Protein AF-F4BQB2-F1 (afdb_monomer)

Sequence (292 aa):
MIQGFVAKGWIKANDANEEFYLSEQGKAEVEVYFSEHFYPTNLNQLLNGKATKEFWEKIVFLTQVLSELRYQNKRYLPVNKEWKNQLWVKNWLKNNPLDKQDLAQSFGKEWIHVLKNLDSFAAEIVVSQLTGYEKFGKTITQLASMHKIEALEMAFLLQNAIIQVMDQVVRKKENYPLFYLIYQECIRDPYSNLSQSTRLTANYLDKGLSIENIALKRKLKANTISEHIIELAIIFPDFDISSVIPDSDYQHLVTAFQSNEKISYEELEKDMPQVPFSWYRLIQVERSRTDE

Radius of gyration: 24.72 Å; Cα contacts (8 Å, |Δi|>4): 257; chains: 1; bounding box: 59×52×59 Å

pLDDT: mean 90.86, std 7.59, range [42.91, 98.38]

Secondary structure (DSSP, 8-state):
-HHHHHHTTSEEEETTTTEEEE-HHHHHHHHHHHHHS-------HHHHHHHHHHHHHHHHHHHHHHHHHHTT------S---HHHHHHHHHHHHH-SS-HHHHHHHHHHHHHHHHHTS-HHHHHHHHHH--BTTBPPPPHHHHHHHHTS-HHHHHHHHHHHHHHHHHHHHHTGGG-HHHHHHHHHHHSSTTTTS-HHHHHHHHHHTTT--HHHHHHHHT--HHHHHHHHHHHHHH-TT--SGGGS-HHHHHHHHHHHHH-TT--HHHHHHHSTT--HHHHHHHHHHHHHH--

Mean predicted aligned error: 7.7 Å

Foldseek 3Di:
DVVVCVVVVQWDADPVPRDIDGDPVVVVVVVVVCVPAPDLPPDPCLQCVQLLVQLLVQLLQLLAVLQCVLVPNPDDDGPDPDPVSVVVSVVLCVPDPDDSNVVSVLSVQLLVVLLVVDDVVLSVLSVLQHHYVVHHRDDLVRVCVVVVHDSVRSVSSNSVSSVSSVVCCVVCVVSVVPSVVSSCVSCVQSCPSPDPVLSQLVVVVVVVDALVRSCVVVVHDSVVSLVSVLSVLLNDVPDDLPSHDPVVVLVVLLVVCVVPVPQDPVNVCVVPPPDDPSNNSSVNSNVVSVVD

Solvent-accessible surface area (backbone atoms only — not comparable to full-atom values): 16674 Å² total; per-residue (Å²): 111,69,68,60,37,39,77,69,53,26,30,44,76,41,86,90,74,80,43,77,41,79,25,74,63,27,50,52,52,52,54,57,53,48,72,80,38,90,70,86,81,79,74,60,49,76,75,39,39,53,36,52,50,52,33,51,56,49,54,45,46,47,45,23,54,35,38,19,53,72,71,67,51,86,85,73,82,67,92,62,82,53,65,71,58,52,53,47,51,53,50,54,64,67,73,44,92,60,56,70,64,60,45,34,52,52,53,50,49,36,52,55,55,53,42,72,75,42,56,72,62,45,29,50,53,56,58,40,50,45,33,36,66,100,38,81,38,52,51,55,62,56,50,11,62,75,72,74,49,53,47,67,57,40,47,51,50,48,48,47,39,52,50,53,51,52,52,48,26,67,78,43,33,90,73,20,58,70,63,30,54,49,44,50,66,44,54,68,50,89,52,64,55,46,55,74,67,38,32,53,50,51,64,38,46,80,70,72,48,52,60,63,57,47,12,61,76,68,75,48,54,48,67,61,44,43,52,36,49,46,50,46,44,71,71,34,87,84,51,66,63,67,82,79,37,61,70,73,58,44,54,50,50,53,50,50,42,71,76,34,82,80,66,47,71,75,61,49,40,73,83,38,73,85,64,56,70,56,58,60,52,42,54,53,51,56,49,67,66,71,79,114

Structure (mmCIF, N/CA/C/O backbone):
data_AF-F4BQB2-F1
#
_entry.id   AF-F4BQB2-F1
#
loop_
_atom_site.group_PDB
_atom_site.id
_atom_site.type_symbol
_atom_site.label_atom_id
_atom_site.label_alt_id
_atom_site.label_comp_id
_atom_site.label_asym_id
_atom_site.label_entity_id
_atom_site.label_seq_id
_atom_site.pdbx_PDB_ins_code
_atom_site.Cartn_x
_atom_site.Cartn_y
_atom_site.Cartn_z
_atom_site.occupancy
_atom_site.B_iso_or_equiv
_atom_site.auth_seq_id
_atom_site.auth_comp_id
_atom_site.auth_asym_id
_atom_site.auth_atom_id
_atom_site.pdbx_PDB_model_num
ATOM 1 N N . MET A 1 1 ? 5.216 20.257 17.572 1.00 74.50 1 MET A N 1
ATOM 2 C CA . MET A 1 1 ? 4.536 20.467 16.273 1.00 74.50 1 MET A CA 1
ATOM 3 C C . MET A 1 1 ? 3.211 21.202 16.467 1.00 74.50 1 MET A C 1
ATOM 5 O O . MET A 1 1 ? 3.135 22.346 16.049 1.00 74.50 1 MET A O 1
ATOM 9 N N . ILE A 1 2 ? 2.235 20.631 17.190 1.00 83.50 2 ILE A N 1
ATOM 10 C CA . ILE A 1 2 ? 0.899 21.233 17.413 1.00 83.50 2 ILE A CA 1
ATOM 11 C C . ILE A 1 2 ? 0.962 22.645 18.022 1.00 83.50 2 ILE A C 1
ATOM 13 O O . ILE A 1 2 ? 0.357 23.564 17.483 1.00 83.50 2 ILE A O 1
ATOM 17 N N . GLN A 1 3 ? 1.773 22.864 19.065 1.00 84.69 3 GLN A N 1
ATOM 18 C CA . GLN A 1 3 ? 1.950 24.197 19.669 1.00 84.69 3 GLN A CA 1
ATOM 19 C C . GLN A 1 3 ? 2.421 25.269 18.668 1.00 84.69 3 GLN A C 1
ATOM 21 O O . GLN A 1 3 ? 2.057 26.433 18.794 1.00 84.69 3 GLN A O 1
ATOM 26 N N . GLY A 1 4 ? 3.188 24.881 17.643 1.00 89.94 4 GLY A N 1
ATOM 27 C CA . GLY A 1 4 ? 3.613 25.795 16.583 1.00 89.94 4 GLY A CA 1
ATOM 28 C C . GLY A 1 4 ? 2.462 26.220 15.669 1.00 89.94 4 GLY A C 1
ATOM 29 O O . GLY A 1 4 ? 2.431 27.360 15.220 1.00 89.94 4 GLY A O 1
ATOM 30 N N . PHE A 1 5 ? 1.491 25.338 15.427 1.00 91.88 5 PHE A N 1
ATOM 31 C CA . PHE A 1 5 ? 0.286 25.663 14.659 1.00 91.88 5 PHE A CA 1
ATOM 32 C C . PHE A 1 5 ? -0.716 26.486 15.472 1.00 91.88 5 PHE A C 1
ATOM 34 O O . PHE A 1 5 ? -1.359 27.374 14.916 1.00 91.88 5 PHE A O 1
ATOM 41 N N . VAL A 1 6 ? -0.787 26.257 16.788 1.00 90.69 6 VAL A N 1
ATOM 42 C CA . VAL A 1 6 ? -1.563 27.104 17.708 1.00 90.69 6 VAL A CA 1
ATOM 43 C C . VAL A 1 6 ? -0.992 28.522 17.747 1.00 90.69 6 VAL A C 1
ATOM 45 O O . VAL A 1 6 ? -1.730 29.484 17.564 1.00 90.69 6 VAL A O 1
ATOM 48 N N . ALA A 1 7 ? 0.332 28.669 17.877 1.00 91.75 7 ALA A N 1
ATOM 49 C CA . ALA A 1 7 ? 0.992 29.978 17.876 1.00 91.75 7 ALA A CA 1
ATOM 50 C C . ALA A 1 7 ? 0.780 30.769 16.570 1.00 91.75 7 ALA A C 1
ATOM 52 O O . ALA A 1 7 ? 0.757 31.997 16.589 1.00 91.75 7 ALA A O 1
ATOM 53 N N . LYS A 1 8 ? 0.602 30.075 15.439 1.00 92.56 8 LYS A N 1
ATOM 54 C CA . LYS A 1 8 ? 0.292 30.681 14.133 1.00 92.56 8 LYS A CA 1
ATOM 55 C C . LYS A 1 8 ? -1.195 30.995 13.926 1.00 92.56 8 LYS A C 1
ATOM 57 O O . LYS A 1 8 ? -1.551 31.545 12.890 1.00 92.56 8 LYS A O 1
ATOM 62 N N . GLY A 1 9 ? -2.064 30.622 14.867 1.00 92.62 9 GLY A N 1
ATOM 63 C CA . GLY A 1 9 ? -3.514 30.779 14.738 1.00 92.62 9 GLY A CA 1
ATOM 64 C C . GLY A 1 9 ? -4.173 29.788 13.775 1.00 92.62 9 GLY A C 1
ATOM 65 O O . GLY A 1 9 ? -5.369 29.901 13.517 1.00 92.62 9 GLY A O 1
ATOM 66 N N . TRP A 1 10 ? -3.435 28.803 13.253 1.00 94.00 10 TRP A N 1
ATOM 67 C CA . TRP A 1 10 ? -3.953 27.798 12.314 1.00 94.00 10 TRP A CA 1
ATOM 68 C C . TRP A 1 10 ? -4.829 26.755 13.011 1.00 94.00 10 TRP A C 1
ATOM 70 O O . TRP A 1 10 ? -5.794 26.258 12.437 1.00 94.00 10 TRP A O 1
ATOM 80 N N . ILE A 1 11 ? -4.515 26.451 14.270 1.00 94.12 11 ILE A N 1
ATOM 81 C CA . ILE A 1 11 ? -5.285 25.542 15.119 1.00 94.12 11 ILE A CA 1
ATOM 82 C C . ILE A 1 11 ? -5.743 26.305 16.362 1.00 94.12 11 ILE A C 1
ATOM 84 O O . ILE A 1 11 ? -4.949 26.999 16.996 1.00 94.12 11 ILE A O 1
ATOM 88 N N . LYS A 1 12 ? -7.017 26.160 16.724 1.00 91.06 12 LYS A N 1
ATOM 89 C CA . LYS A 1 12 ? -7.570 26.601 18.009 1.00 91.06 12 LYS A CA 1
ATOM 90 C C . LYS A 1 12 ? -7.531 25.430 18.985 1.00 91.06 12 LYS A C 1
ATOM 92 O O . LYS A 1 12 ? -7.981 24.343 18.635 1.00 91.06 12 LYS A O 1
ATOM 97 N N . ALA A 1 13 ? -7.008 25.656 20.183 1.00 86.06 13 ALA A N 1
ATOM 98 C CA . ALA A 1 13 ? -7.075 24.694 21.276 1.00 86.06 13 ALA A CA 1
ATOM 99 C C . ALA A 1 13 ? -8.266 25.033 22.180 1.00 86.06 13 ALA A C 1
ATOM 101 O O . ALA A 1 13 ? -8.505 26.205 22.479 1.00 86.06 13 ALA A O 1
ATOM 102 N N . ASN A 1 14 ? -9.013 24.015 22.592 1.00 81.31 14 ASN A N 1
ATOM 103 C CA . ASN A 1 14 ? -9.964 24.104 23.688 1.00 81.31 14 ASN A CA 1
ATOM 104 C C . ASN A 1 14 ? -9.317 23.468 24.923 1.00 81.31 14 ASN A C 1
ATOM 106 O O . ASN A 1 14 ? -9.374 22.251 25.106 1.00 81.31 14 ASN A O 1
ATOM 110 N N . ASP A 1 15 ? -8.696 24.301 25.760 1.00 70.25 15 ASP A N 1
ATOM 111 C CA . ASP A 1 15 ? -7.930 23.856 26.933 1.00 70.25 15 ASP A CA 1
ATOM 112 C C . ASP A 1 15 ? -8.784 23.099 27.967 1.00 70.25 15 ASP A C 1
ATOM 114 O O . ASP A 1 15 ? -8.239 22.398 28.814 1.00 70.25 15 ASP A O 1
ATOM 118 N N . ALA A 1 16 ? -10.118 23.204 27.898 1.00 71.19 16 ALA A N 1
ATOM 119 C CA . ALA A 1 16 ? -11.021 22.481 28.789 1.00 71.19 16 ALA A CA 1
ATOM 120 C C . ALA A 1 16 ? -11.125 20.977 28.466 1.00 71.19 16 ALA A C 1
ATOM 122 O O . ALA A 1 16 ? -11.339 20.189 29.384 1.00 71.19 16 ALA A O 1
ATOM 123 N N . ASN A 1 17 ? -10.956 20.584 27.195 1.00 66.56 17 ASN A N 1
ATOM 124 C CA . ASN A 1 17 ? -11.230 19.221 26.712 1.00 66.56 17 ASN A CA 1
ATOM 125 C C . ASN A 1 17 ? -10.074 18.595 25.902 1.00 66.56 17 ASN A C 1
ATOM 127 O O . ASN A 1 17 ? -10.265 17.549 25.292 1.00 66.56 17 ASN A O 1
ATOM 131 N N . GLU A 1 18 ? -8.898 19.233 25.840 1.00 76.56 18 GLU A N 1
ATOM 132 C CA . GLU A 1 18 ? -7.769 18.812 24.979 1.00 76.56 18 GLU A CA 1
ATOM 133 C C . GLU A 1 18 ? -8.131 18.691 23.480 1.00 76.56 18 GLU A C 1
ATOM 135 O O . GLU A 1 18 ? -7.467 18.002 22.703 1.00 76.56 18 GLU A O 1
ATOM 140 N N . GLU A 1 19 ? -9.182 19.388 23.044 1.00 82.56 19 GLU A N 1
ATOM 141 C CA . GLU A 1 19 ? -9.658 19.349 21.664 1.00 82.56 19 GLU A CA 1
ATOM 142 C C . GLU A 1 19 ? -8.957 20.408 20.809 1.00 82.56 19 GLU A C 1
ATOM 144 O O . GLU A 1 19 ? -8.731 21.546 21.233 1.00 82.56 19 GLU A O 1
ATOM 149 N N . PHE A 1 20 ? -8.671 20.050 19.559 1.00 88.25 20 PHE A N 1
ATOM 150 C CA . PHE A 1 20 ? -8.043 20.934 18.586 1.00 88.25 20 PHE A CA 1
ATOM 151 C C . PHE A 1 20 ? -8.937 21.095 17.364 1.00 88.25 20 PHE A C 1
ATOM 153 O O . PHE A 1 20 ? -9.389 20.116 16.774 1.00 88.25 20 PHE A O 1
ATOM 160 N N . TYR A 1 21 ? -9.138 22.341 16.947 1.00 89.62 21 TYR A N 1
ATOM 161 C CA . TYR A 1 21 ? -9.989 22.689 15.818 1.00 89.62 21 TYR A CA 1
ATOM 162 C C . TYR A 1 21 ? -9.193 23.461 14.775 1.00 89.62 21 TYR A C 1
ATOM 164 O O . TYR A 1 21 ? -8.483 24.415 15.102 1.00 89.62 21 TYR A O 1
ATOM 172 N N . LEU A 1 22 ? -9.336 23.086 13.505 1.00 92.44 22 LEU A N 1
ATOM 173 C CA . LEU A 1 22 ? -8.776 23.857 12.401 1.00 92.44 22 LEU A CA 1
ATOM 174 C C . LEU A 1 22 ? -9.497 25.212 12.315 1.00 92.44 22 LEU A C 1
ATOM 176 O O . LEU A 1 22 ? -10.726 25.265 12.227 1.00 92.44 22 LEU A O 1
ATOM 180 N N . SER A 1 23 ? -8.747 26.312 12.376 1.00 94.44 23 SER A N 1
ATOM 181 C CA . SER A 1 23 ? -9.316 27.657 12.251 1.00 94.44 23 SER A CA 1
ATOM 182 C C . SER A 1 23 ? -9.601 28.000 10.784 1.00 94.44 23 SER A C 1
ATOM 184 O O . SER A 1 23 ? -9.051 27.373 9.882 1.00 94.44 23 SER A O 1
ATOM 186 N N . GLU A 1 24 ? -10.409 29.032 10.522 1.00 94.75 24 GLU A N 1
ATOM 187 C CA . GLU A 1 24 ? -10.601 29.544 9.153 1.00 94.75 24 GLU A CA 1
ATOM 188 C C . GLU A 1 24 ? -9.277 29.985 8.510 1.00 94.75 24 GLU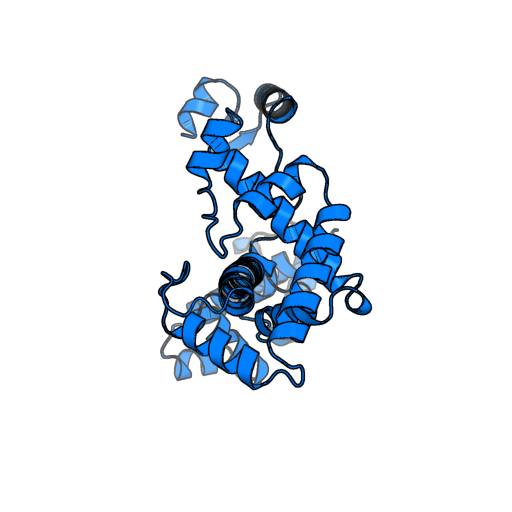 A C 1
ATOM 190 O O . GLU A 1 24 ? -9.043 29.736 7.332 1.00 94.75 24 GLU A O 1
ATOM 195 N N . GLN A 1 25 ? -8.361 30.554 9.301 1.00 94.88 25 GLN A N 1
ATOM 196 C CA . GLN A 1 25 ? -7.013 30.868 8.832 1.00 94.88 25 GLN A CA 1
ATOM 197 C C . GLN A 1 25 ? -6.230 29.592 8.496 1.00 94.88 25 GLN A C 1
ATOM 199 O O . GLN A 1 25 ? -5.576 29.529 7.465 1.00 94.88 25 GLN A O 1
ATOM 204 N N . GLY A 1 26 ? -6.314 28.559 9.340 1.00 94.81 26 GLY A N 1
ATOM 205 C CA . GLY A 1 26 ? -5.673 27.271 9.080 1.00 94.81 26 GLY A CA 1
ATOM 206 C C . GLY A 1 26 ? -6.196 26.597 7.812 1.00 94.81 26 GLY A C 1
ATOM 207 O O . GLY A 1 26 ? -5.401 26.052 7.055 1.00 94.81 26 GLY A O 1
ATOM 208 N N . LYS A 1 27 ? -7.507 26.672 7.545 1.00 94.25 27 LYS A N 1
ATOM 209 C CA . LYS A 1 27 ? -8.108 26.179 6.294 1.00 94.25 27 LYS A CA 1
ATOM 210 C C . LYS A 1 27 ? -7.533 26.898 5.075 1.00 94.25 27 LYS A C 1
ATOM 212 O O . LYS A 1 27 ? -7.063 26.231 4.160 1.00 94.25 27 LYS A O 1
ATOM 217 N N . ALA A 1 28 ? -7.502 28.231 5.099 1.00 95.06 28 ALA A N 1
ATOM 218 C CA . ALA A 1 28 ? -6.947 29.023 4.003 1.00 95.06 28 ALA A CA 1
ATOM 219 C C . ALA A 1 28 ? -5.465 28.694 3.744 1.00 95.06 28 ALA A C 1
ATOM 221 O O . ALA A 1 28 ? -5.042 28.571 2.602 1.00 95.06 28 ALA A O 1
ATOM 222 N N . GLU A 1 29 ? -4.674 28.491 4.798 1.00 94.56 29 GLU A N 1
ATOM 223 C CA . GLU A 1 29 ? -3.250 28.147 4.677 1.00 94.56 29 GLU A CA 1
ATOM 224 C C . GLU A 1 29 ? -3.032 26.737 4.113 1.00 94.56 29 GLU A C 1
ATOM 226 O O . GLU A 1 29 ? -2.111 26.519 3.326 1.00 94.56 29 GLU A O 1
ATOM 231 N N . VAL A 1 30 ? -3.904 25.783 4.459 1.00 92.06 30 VAL A N 1
ATOM 232 C CA . VAL A 1 30 ? -3.921 24.448 3.841 1.00 92.06 30 VAL A CA 1
ATOM 233 C C . VAL A 1 30 ? -4.233 24.556 2.346 1.00 92.06 30 VAL A C 1
ATOM 235 O O . VAL A 1 30 ? -3.522 23.960 1.540 1.00 92.06 30 VAL A O 1
ATOM 238 N N . GLU A 1 31 ? -5.245 25.337 1.962 1.00 92.81 31 GLU A N 1
ATOM 239 C CA . GLU A 1 31 ? -5.597 25.560 0.552 1.00 92.81 31 GLU A CA 1
ATOM 240 C C . GLU A 1 31 ? -4.457 26.220 -0.231 1.00 92.81 31 GLU A C 1
ATOM 242 O O . GLU A 1 31 ? -4.136 25.778 -1.332 1.00 92.81 31 GLU A O 1
ATOM 247 N N . VAL A 1 32 ? -3.801 27.230 0.348 1.00 94.50 32 VAL A N 1
ATOM 248 C CA . VAL A 1 32 ? -2.643 27.895 -0.266 1.00 94.50 32 VAL A CA 1
ATOM 249 C C . VAL A 1 32 ? -1.494 26.909 -0.458 1.00 94.50 32 VAL A C 1
ATOM 251 O O . VAL A 1 32 ? -0.976 26.803 -1.567 1.00 94.50 32 VAL A O 1
ATOM 254 N N . TYR A 1 33 ? -1.125 26.143 0.573 1.00 92.19 33 TYR A N 1
ATOM 255 C CA . TYR A 1 33 ? -0.043 25.160 0.467 1.00 92.19 33 TYR A CA 1
ATOM 256 C C . TYR A 1 33 ? -0.325 24.131 -0.639 1.00 92.19 33 TYR A C 1
ATOM 258 O O . TYR A 1 33 ? 0.494 23.916 -1.529 1.00 92.19 33 TYR A O 1
ATOM 266 N N . PHE A 1 34 ? -1.519 23.544 -0.654 1.00 92.94 34 PHE A N 1
ATOM 267 C CA . PHE A 1 34 ? -1.878 22.526 -1.646 1.00 92.94 34 PHE A CA 1
ATOM 268 C C . PHE A 1 34 ? -2.324 23.083 -3.005 1.00 92.94 34 PHE A C 1
ATOM 270 O O . PHE A 1 34 ? -2.666 22.310 -3.899 1.00 92.94 34 PHE A O 1
ATOM 277 N N . SER A 1 35 ? -2.283 24.405 -3.198 1.00 93.00 35 SER A N 1
ATOM 278 C CA . SER A 1 35 ? -2.392 25.007 -4.532 1.00 93.00 35 SER A CA 1
ATOM 279 C C . SER A 1 35 ? -1.109 24.836 -5.354 1.00 93.00 35 SER A C 1
ATOM 281 O O . SER A 1 35 ? -1.169 24.803 -6.583 1.00 93.00 35 SER A O 1
ATOM 283 N N . GLU A 1 36 ? 0.036 24.673 -4.681 1.00 91.81 36 GLU A N 1
ATOM 284 C CA . GLU A 1 36 ? 1.353 24.484 -5.306 1.00 91.81 36 GLU A CA 1
ATOM 285 C C . GLU A 1 36 ? 1.944 23.090 -5.049 1.00 91.81 36 GLU A C 1
ATOM 287 O O . GLU A 1 36 ? 2.817 22.651 -5.799 1.00 91.81 36 GLU A O 1
ATOM 292 N N . HIS A 1 37 ? 1.449 22.379 -4.031 1.00 92.44 37 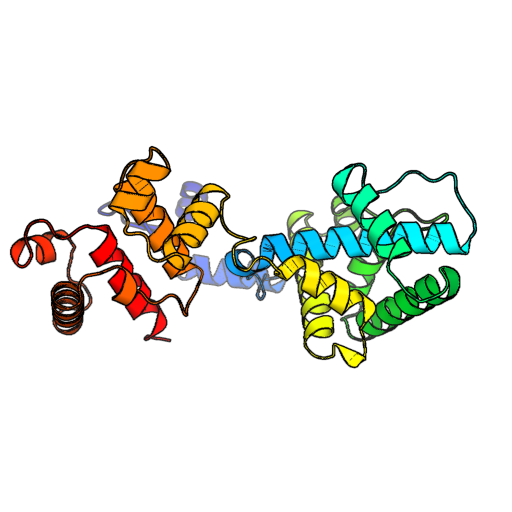HIS A N 1
ATOM 293 C CA . HIS A 1 37 ? 1.904 21.042 -3.653 1.00 92.44 37 HIS A CA 1
ATOM 294 C C . HIS A 1 37 ? 0.864 19.959 -3.941 1.00 92.44 37 HIS A C 1
ATOM 296 O O . HIS A 1 37 ? -0.347 20.174 -3.865 1.00 92.44 37 HIS A O 1
ATOM 302 N N . PHE A 1 38 ? 1.337 18.744 -4.205 1.00 90.56 38 PHE A N 1
ATOM 303 C CA . PHE A 1 38 ? 0.474 17.585 -4.396 1.00 90.56 38 PHE A CA 1
ATOM 304 C C . PHE A 1 38 ? -0.365 17.281 -3.145 1.00 90.56 38 PHE A C 1
ATOM 306 O O . PHE A 1 38 ? 0.166 16.912 -2.094 1.00 90.56 38 PHE A O 1
ATOM 313 N N . TYR A 1 39 ? -1.692 17.357 -3.282 1.00 88.12 39 TYR A N 1
ATOM 314 C CA . TYR A 1 39 ? -2.624 16.859 -2.274 1.00 88.12 39 TYR A CA 1
ATOM 315 C C . TYR A 1 39 ? -2.887 15.361 -2.488 1.00 88.12 39 TYR A C 1
ATOM 317 O O . TYR A 1 39 ? -3.410 14.970 -3.537 1.00 88.12 39 TYR A O 1
ATOM 325 N N . PRO A 1 40 ? -2.570 14.496 -1.515 1.00 81.25 40 PRO A N 1
ATOM 326 C CA . PRO A 1 40 ? -2.765 13.065 -1.668 1.00 81.25 40 PRO A CA 1
ATOM 327 C C . PRO A 1 40 ? -4.247 12.680 -1.521 1.00 81.25 40 PRO A C 1
ATOM 329 O O . PRO A 1 40 ? -4.729 12.405 -0.427 1.00 81.25 40 PRO A O 1
ATOM 332 N N . THR A 1 41 ? -4.975 12.629 -2.638 1.00 76.94 41 THR A N 1
ATOM 333 C CA . THR A 1 41 ? -6.420 12.318 -2.666 1.00 76.94 41 THR A CA 1
ATOM 334 C C . THR A 1 41 ? -6.742 10.822 -2.614 1.00 76.94 41 THR A C 1
ATOM 336 O O . THR A 1 41 ? -7.768 10.434 -2.070 1.00 76.94 41 THR A O 1
ATOM 339 N N . ASN A 1 42 ? -5.865 9.965 -3.146 1.00 70.75 42 ASN A N 1
ATOM 340 C CA . ASN A 1 42 ? -6.128 8.531 -3.331 1.00 70.75 42 ASN A CA 1
ATOM 341 C C . ASN A 1 42 ? -5.289 7.654 -2.389 1.00 70.75 42 ASN A C 1
ATOM 343 O O . ASN A 1 42 ? -4.630 6.711 -2.827 1.00 70.75 42 ASN A O 1
ATOM 347 N N . LEU A 1 43 ? -5.266 7.957 -1.088 1.00 67.81 43 LEU A N 1
ATOM 348 C CA . LEU A 1 43 ? -4.517 7.167 -0.105 1.00 67.81 43 LEU A CA 1
ATOM 349 C C . LEU A 1 43 ? -5.424 6.230 0.695 1.00 67.81 43 LEU A C 1
ATOM 351 O O . LEU A 1 43 ? -5.756 6.511 1.840 1.00 67.81 43 LEU A O 1
ATOM 355 N N . ASN A 1 44 ? -5.735 5.055 0.147 1.00 69.88 44 ASN A N 1
ATOM 356 C CA . ASN A 1 44 ? -6.317 3.971 0.947 1.00 69.88 44 ASN A CA 1
ATOM 357 C C . ASN A 1 44 ? -5.242 2.974 1.416 1.00 69.88 44 ASN A C 1
ATOM 359 O O . ASN A 1 44 ? -5.254 1.784 1.086 1.00 69.88 44 ASN A O 1
ATOM 363 N N . GLN A 1 45 ? -4.244 3.484 2.147 1.00 70.50 45 GLN A N 1
ATOM 364 C CA . GLN A 1 45 ? -3.129 2.662 2.633 1.00 70.50 45 GLN A CA 1
ATOM 365 C C . GLN A 1 45 ? -3.552 1.644 3.695 1.00 70.50 45 GLN A C 1
ATOM 367 O O . GLN A 1 45 ? -2.903 0.609 3.818 1.00 70.50 45 GLN A O 1
ATOM 372 N N . LEU A 1 46 ? -4.624 1.921 4.441 1.00 67.31 46 LEU A N 1
ATOM 373 C CA . LEU A 1 46 ? -5.126 1.009 5.468 1.00 67.31 46 LEU A CA 1
ATOM 374 C C . LEU A 1 46 ? -5.619 -0.301 4.845 1.00 67.31 46 LEU A C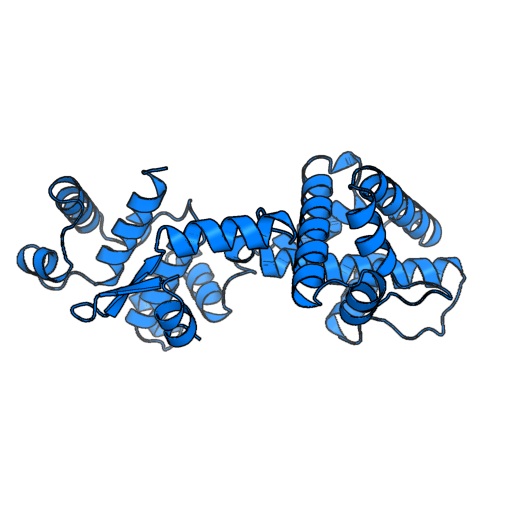 1
ATOM 376 O O . LEU A 1 46 ? -5.263 -1.375 5.324 1.00 67.31 46 LEU A O 1
ATOM 380 N N . LEU A 1 47 ? -6.362 -0.218 3.736 1.00 68.06 47 LEU A N 1
ATOM 381 C CA . LEU A 1 47 ? -6.901 -1.406 3.074 1.00 68.06 47 LEU A CA 1
ATOM 382 C C . LEU A 1 47 ? -5.927 -2.038 2.086 1.00 68.06 47 LEU A C 1
ATOM 384 O O . LEU A 1 47 ? -5.909 -3.255 1.964 1.00 68.06 47 LEU A O 1
ATOM 388 N N . ASN A 1 48 ? -5.120 -1.240 1.380 1.00 74.56 48 ASN A N 1
ATOM 389 C CA . ASN A 1 48 ? -4.338 -1.738 0.243 1.00 74.56 48 ASN A CA 1
ATOM 390 C C . ASN A 1 48 ? -2.824 -1.550 0.391 1.00 74.56 48 ASN A C 1
ATOM 392 O O . ASN A 1 48 ? -2.072 -2.018 -0.459 1.00 74.56 48 ASN A O 1
ATOM 396 N N . GLY A 1 49 ? -2.337 -0.898 1.450 1.00 83.00 49 GLY A N 1
ATOM 397 C CA . GLY A 1 49 ? -0.943 -0.452 1.542 1.00 83.00 49 GLY A CA 1
ATOM 398 C C . GLY A 1 49 ? 0.085 -1.576 1.414 1.00 83.00 49 GLY A C 1
ATOM 399 O O . GLY A 1 49 ? 1.077 -1.427 0.693 1.00 83.00 49 GLY A O 1
ATOM 400 N N . LYS A 1 50 ? -0.152 -2.730 2.052 1.00 83.75 50 LYS A N 1
ATOM 401 C CA . LYS A 1 50 ? 0.770 -3.867 1.950 1.00 83.75 50 LYS A CA 1
ATOM 402 C C . LYS A 1 50 ? 0.691 -4.525 0.580 1.00 83.75 50 LYS A C 1
ATOM 404 O O . LYS A 1 50 ? 1.738 -4.770 -0.014 1.00 83.75 50 LYS A O 1
ATOM 409 N N . ALA A 1 51 ? -0.514 -4.771 0.066 1.00 85.56 51 ALA A N 1
ATOM 410 C CA . ALA A 1 51 ? -0.694 -5.340 -1.268 1.00 85.56 51 ALA A CA 1
ATOM 411 C C . ALA A 1 51 ? -0.048 -4.456 -2.349 1.00 85.56 51 ALA A C 1
ATOM 413 O O . ALA A 1 51 ? 0.665 -4.971 -3.209 1.00 85.56 51 ALA A O 1
ATOM 414 N N . THR A 1 52 ? -0.211 -3.132 -2.255 1.00 89.88 52 THR A N 1
ATOM 415 C CA . THR A 1 52 ? 0.420 -2.140 -3.137 1.00 89.88 52 THR A CA 1
ATOM 416 C C . THR A 1 52 ? 1.939 -2.204 -3.070 1.00 89.88 52 THR A C 1
ATOM 418 O O . THR A 1 52 ? 2.603 -2.265 -4.106 1.00 89.88 52 THR A O 1
ATOM 421 N N . LYS A 1 53 ? 2.506 -2.249 -1.859 1.00 90.31 53 LYS A N 1
ATOM 422 C CA . LYS A 1 53 ? 3.954 -2.381 -1.670 1.00 90.31 53 LYS A CA 1
ATOM 423 C C . LYS A 1 53 ? 4.483 -3.692 -2.253 1.00 90.31 53 LYS A C 1
ATOM 425 O O . LYS A 1 53 ? 5.448 -3.672 -3.013 1.00 90.31 53 LYS A O 1
ATOM 430 N N . GLU A 1 54 ? 3.848 -4.819 -1.934 1.00 90.88 54 GLU A N 1
ATOM 431 C CA . GLU A 1 54 ? 4.258 -6.136 -2.434 1.00 90.88 54 GLU A CA 1
ATOM 432 C C . GLU A 1 54 ? 4.137 -6.232 -3.959 1.00 90.88 54 GLU A C 1
ATOM 434 O O . GLU A 1 54 ? 5.031 -6.767 -4.616 1.00 90.88 54 GLU A O 1
ATOM 439 N N . PHE A 1 55 ? 3.056 -5.697 -4.533 1.00 94.12 55 PHE A N 1
ATOM 440 C CA . PHE A 1 55 ? 2.866 -5.615 -5.979 1.00 94.12 55 PHE A CA 1
ATOM 441 C C . PHE A 1 55 ? 3.995 -4.815 -6.631 1.00 94.12 55 PHE A C 1
ATOM 443 O O . PHE A 1 55 ? 4.664 -5.326 -7.531 1.00 94.12 55 PHE A O 1
ATOM 450 N N . TRP A 1 56 ? 4.263 -3.605 -6.132 1.00 95.44 56 TRP A N 1
ATOM 451 C CA . TRP A 1 56 ? 5.305 -2.736 -6.672 1.00 95.44 56 TRP A CA 1
ATOM 452 C C . TRP A 1 56 ? 6.698 -3.375 -6.602 1.00 95.44 56 TRP A C 1
ATOM 454 O O . TRP A 1 56 ? 7.411 -3.435 -7.606 1.00 95.44 56 TRP A O 1
ATOM 464 N N . GLU A 1 57 ? 7.070 -3.929 -5.444 1.00 94.12 57 GLU A N 1
ATOM 465 C CA . GLU A 1 57 ? 8.354 -4.615 -5.260 1.00 94.12 57 GLU A CA 1
ATOM 466 C C . GLU A 1 57 ? 8.535 -5.772 -6.251 1.00 94.12 57 GLU A C 1
ATOM 468 O O . GLU A 1 57 ? 9.611 -5.933 -6.837 1.00 94.12 57 GLU A O 1
ATOM 473 N N . LYS A 1 58 ? 7.480 -6.566 -6.469 1.00 94.81 58 LYS A N 1
ATOM 474 C CA . LYS A 1 58 ? 7.501 -7.701 -7.397 1.00 94.81 58 LYS A CA 1
ATOM 475 C C . LYS A 1 58 ? 7.627 -7.256 -8.849 1.00 94.81 58 LYS A C 1
ATOM 477 O O . LYS A 1 58 ? 8.469 -7.810 -9.558 1.00 94.81 58 LYS A O 1
ATOM 482 N N . ILE A 1 59 ? 6.839 -6.275 -9.303 1.00 96.44 59 ILE A N 1
ATOM 483 C CA . ILE A 1 59 ? 6.884 -5.849 -10.711 1.00 96.44 59 ILE A CA 1
ATOM 484 C C . ILE A 1 59 ? 8.201 -5.149 -11.048 1.00 96.44 59 ILE A C 1
ATOM 486 O O . ILE A 1 59 ? 8.781 -5.433 -12.096 1.00 96.44 59 ILE A O 1
ATOM 490 N N . VAL A 1 60 ? 8.734 -4.305 -10.157 1.00 96.31 60 VAL A N 1
ATOM 491 C CA . VAL A 1 60 ? 10.032 -3.642 -10.370 1.00 96.31 60 VAL A CA 1
ATOM 492 C C . VAL A 1 60 ? 11.145 -4.679 -10.419 1.00 96.31 60 VAL A C 1
ATOM 494 O O . VAL A 1 60 ? 11.999 -4.637 -11.307 1.00 96.31 60 VAL A O 1
ATOM 497 N N . PHE A 1 61 ? 11.121 -5.656 -9.510 1.00 96.94 61 PHE A N 1
ATOM 498 C CA . PHE A 1 61 ? 12.158 -6.674 -9.495 1.00 96.94 61 PHE A CA 1
ATOM 499 C C . PHE A 1 61 ? 12.082 -7.603 -10.715 1.00 96.94 61 PHE A C 1
ATOM 501 O O . PHE A 1 61 ? 13.108 -7.874 -11.342 1.00 96.94 61 PHE A O 1
ATOM 508 N N . LEU A 1 62 ? 10.880 -8.033 -11.116 1.00 96.88 62 LEU A N 1
ATOM 509 C CA . LEU A 1 62 ? 10.689 -8.787 -12.359 1.00 96.88 62 LEU A CA 1
ATOM 510 C C . LEU A 1 62 ? 11.132 -7.996 -13.585 1.00 96.88 62 LEU A C 1
ATOM 512 O O . LEU A 1 62 ? 11.749 -8.578 -14.472 1.00 96.88 62 LEU A O 1
ATOM 516 N N . THR A 1 63 ? 10.884 -6.684 -13.617 1.00 97.62 63 THR A N 1
ATOM 517 C CA . THR A 1 63 ? 11.358 -5.809 -14.700 1.00 97.62 63 THR A CA 1
ATOM 518 C C . THR A 1 63 ? 12.868 -5.909 -14.858 1.00 97.62 63 THR A C 1
ATOM 520 O O . THR A 1 63 ? 13.344 -6.144 -15.969 1.00 97.62 63 THR A O 1
ATOM 523 N N . GLN A 1 64 ? 13.617 -5.814 -13.752 1.00 97.94 64 GLN A N 1
ATOM 524 C CA . GLN A 1 64 ? 15.068 -5.974 -13.791 1.00 97.94 64 GLN A CA 1
ATOM 525 C C . GLN A 1 64 ? 15.451 -7.362 -14.299 1.00 97.94 64 GLN A C 1
ATOM 527 O O . GLN A 1 64 ? 16.219 -7.473 -15.249 1.00 97.94 64 GLN A O 1
ATOM 532 N N . VAL A 1 65 ? 14.898 -8.423 -13.705 1.00 97.19 65 VAL A N 1
ATOM 533 C CA . VAL A 1 65 ? 15.269 -9.801 -14.061 1.00 97.19 65 VAL A CA 1
ATOM 534 C C . VAL A 1 65 ? 14.979 -10.102 -15.532 1.00 97.19 65 VAL A C 1
ATOM 536 O O . VAL A 1 65 ? 15.823 -10.677 -16.215 1.00 97.19 65 VAL A O 1
ATOM 539 N N . LEU A 1 66 ? 13.813 -9.701 -16.036 1.00 97.31 66 LEU A N 1
ATOM 540 C CA . LEU A 1 66 ? 13.420 -9.904 -17.430 1.00 97.31 66 LEU A CA 1
ATOM 541 C C . LEU A 1 66 ? 14.256 -9.043 -18.384 1.00 97.31 66 LEU A C 1
ATOM 543 O O . LEU A 1 66 ? 14.623 -9.517 -19.459 1.00 97.31 66 LEU A O 1
ATOM 547 N N . SER A 1 67 ? 14.608 -7.814 -17.995 1.00 97.69 67 SER A N 1
ATOM 548 C CA . SER A 1 67 ? 15.511 -6.964 -18.775 1.00 97.69 67 SER A CA 1
ATOM 549 C C . SER A 1 67 ? 16.911 -7.572 -18.878 1.00 97.69 67 SER A C 1
ATOM 551 O O . SER A 1 67 ? 17.424 -7.712 -19.982 1.00 97.69 67 SER A O 1
ATOM 553 N N . GLU A 1 68 ? 17.509 -8.006 -17.772 1.00 97.56 68 GLU A N 1
ATOM 554 C CA . GLU A 1 68 ? 18.836 -8.639 -17.766 1.00 97.56 68 GLU A CA 1
ATOM 555 C C . GLU A 1 68 ? 18.834 -9.952 -18.566 1.00 97.56 68 GLU A C 1
ATOM 557 O O . GLU A 1 68 ? 19.750 -10.238 -19.339 1.00 97.56 68 GLU A O 1
ATOM 562 N N . LEU A 1 69 ? 17.743 -10.719 -18.465 1.00 95.44 69 LEU A N 1
ATOM 563 C CA . LEU A 1 69 ? 17.528 -11.948 -19.226 1.00 95.44 69 LEU A CA 1
ATOM 564 C C . LEU A 1 69 ? 17.486 -11.709 -20.741 1.00 95.44 69 LEU A C 1
ATOM 566 O O . LEU A 1 69 ? 18.077 -12.490 -21.493 1.00 95.44 69 LEU A O 1
ATOM 570 N N . ARG A 1 70 ? 16.818 -10.641 -21.196 1.00 95.88 70 ARG A N 1
ATOM 571 C CA . ARG A 1 70 ? 16.751 -10.247 -22.618 1.00 95.88 70 ARG A CA 1
ATOM 572 C C . ARG A 1 70 ? 18.134 -9.990 -23.213 1.00 95.88 70 ARG A C 1
ATOM 574 O O . ARG A 1 70 ? 18.362 -10.333 -24.368 1.00 95.88 70 ARG A O 1
ATOM 581 N N . TYR A 1 71 ? 19.050 -9.440 -22.418 1.00 95.94 71 TYR A N 1
ATOM 582 C CA . TYR A 1 71 ? 20.443 -9.186 -22.804 1.00 95.94 71 TYR A CA 1
ATOM 583 C C . TYR A 1 71 ? 21.393 -10.331 -22.430 1.00 95.94 71 TYR A C 1
ATOM 585 O O . TYR A 1 71 ? 22.607 -10.202 -22.557 1.00 95.94 71 TYR A O 1
ATOM 593 N N . GLN A 1 72 ? 20.854 -11.469 -21.977 1.00 95.06 72 GLN A N 1
ATOM 594 C CA . GLN A 1 72 ? 21.616 -12.644 -21.543 1.00 95.06 72 GLN A CA 1
ATOM 595 C C . GLN A 1 72 ? 22.631 -12.348 -20.422 1.00 95.06 72 GLN A C 1
ATOM 597 O O . GLN A 1 72 ? 23.557 -13.134 -20.187 1.00 95.06 72 GLN A O 1
ATOM 602 N N . ASN A 1 73 ? 22.440 -11.255 -19.680 1.00 95.56 73 ASN A N 1
ATOM 603 C CA . ASN A 1 73 ? 23.319 -10.875 -18.591 1.00 95.56 73 ASN A CA 1
ATOM 604 C C . ASN A 1 73 ? 22.983 -11.675 -17.328 1.00 95.56 73 ASN A C 1
ATOM 606 O O . ASN A 1 73 ? 21.968 -11.472 -16.666 1.00 95.56 73 ASN A O 1
ATOM 610 N N . LYS A 1 74 ? 23.873 -12.601 -16.968 1.00 91.06 74 LYS A N 1
ATOM 611 C CA . LYS A 1 74 ? 23.752 -13.408 -15.742 1.00 91.06 74 LYS A CA 1
ATOM 612 C C . LYS A 1 74 ? 24.485 -12.795 -14.546 1.00 91.06 74 LYS A C 1
ATOM 614 O O . LYS A 1 74 ? 24.389 -13.333 -13.446 1.00 91.06 74 LYS A O 1
ATOM 619 N N . ARG A 1 75 ? 25.259 -11.726 -14.758 1.00 92.75 75 ARG A N 1
ATOM 620 C CA . ARG A 1 75 ? 26.121 -11.093 -13.753 1.00 92.75 75 ARG A CA 1
ATOM 621 C C . ARG A 1 75 ? 25.650 -9.663 -13.508 1.00 92.75 75 ARG A C 1
ATOM 623 O O . ARG A 1 75 ? 26.293 -8.706 -13.920 1.00 92.75 75 ARG A O 1
ATOM 630 N N . TYR A 1 76 ? 24.524 -9.541 -12.819 1.00 93.38 76 TYR A N 1
ATOM 631 C CA . TYR A 1 76 ? 23.986 -8.262 -12.368 1.00 93.38 76 TYR A CA 1
ATOM 632 C C . TYR A 1 76 ? 23.739 -8.292 -10.862 1.00 93.38 76 TYR A C 1
ATOM 634 O O . TYR A 1 76 ? 23.630 -9.363 -10.259 1.00 93.38 76 TYR A O 1
ATOM 642 N N . LEU A 1 77 ? 23.657 -7.111 -10.251 1.00 91.94 77 LEU A N 1
ATOM 643 C CA . LEU A 1 77 ? 23.288 -6.969 -8.848 1.00 91.94 77 LEU A CA 1
ATOM 644 C C . LEU A 1 77 ? 21.760 -6.824 -8.742 1.00 91.94 77 LEU A C 1
ATOM 646 O O . LEU A 1 77 ? 21.219 -5.834 -9.242 1.00 91.94 77 LEU A O 1
ATOM 650 N N . PRO A 1 78 ? 21.048 -7.766 -8.100 1.00 92.44 78 PRO A N 1
ATOM 651 C CA . PRO A 1 78 ? 19.610 -7.642 -7.897 1.00 92.44 78 PRO A CA 1
ATOM 652 C C . PRO A 1 78 ? 19.257 -6.390 -7.088 1.00 92.44 78 PRO A C 1
ATOM 654 O O . PRO A 1 78 ? 19.843 -6.150 -6.029 1.00 92.44 78 PRO A O 1
ATOM 657 N N . VAL A 1 79 ? 18.257 -5.635 -7.550 1.00 91.25 79 VAL A N 1
ATOM 658 C CA . VAL A 1 79 ? 17.685 -4.493 -6.818 1.00 91.25 79 VAL A CA 1
ATOM 659 C C . VAL A 1 79 ? 17.056 -4.951 -5.501 1.00 91.25 79 VAL A C 1
ATOM 661 O O . VAL A 1 79 ? 17.099 -4.234 -4.507 1.00 91.25 79 VAL A O 1
ATOM 664 N N . ASN A 1 80 ? 16.537 -6.184 -5.466 1.00 88.50 80 ASN A N 1
ATOM 665 C CA . ASN A 1 80 ? 15.989 -6.800 -4.268 1.00 88.50 80 ASN A CA 1
ATOM 666 C C . ASN A 1 80 ? 16.913 -7.911 -3.732 1.00 88.50 80 ASN A C 1
ATOM 668 O O . ASN A 1 80 ? 17.158 -8.928 -4.392 1.00 88.50 80 ASN A O 1
ATOM 672 N N . LYS A 1 81 ? 17.425 -7.718 -2.512 1.00 87.62 81 LYS A N 1
ATOM 673 C CA . LYS A 1 81 ? 18.332 -8.662 -1.835 1.00 87.62 81 LYS A CA 1
ATOM 674 C C . LYS A 1 81 ? 17.601 -9.705 -0.982 1.00 87.62 81 LYS A C 1
ATOM 676 O O . LYS A 1 81 ? 18.232 -10.660 -0.541 1.00 87.62 81 LYS A O 1
ATOM 681 N N . GLU A 1 82 ? 16.293 -9.556 -0.777 1.00 88.69 82 GLU A N 1
ATOM 682 C CA . GLU A 1 82 ? 15.509 -10.461 0.059 1.00 88.69 82 GLU A CA 1
ATOM 683 C C . GLU A 1 82 ? 15.376 -11.836 -0.597 1.00 88.69 82 GLU A C 1
ATOM 685 O O . GLU A 1 82 ? 14.816 -11.982 -1.690 1.00 88.69 82 GLU A O 1
ATOM 690 N N . TRP A 1 83 ? 15.840 -12.874 0.104 1.00 86.06 83 TRP A N 1
ATOM 691 C CA . TRP A 1 83 ? 15.792 -14.260 -0.375 1.00 86.06 83 TRP A CA 1
ATOM 692 C C . TRP A 1 83 ? 14.381 -14.680 -0.804 1.00 86.06 83 TRP A C 1
ATOM 694 O O . TRP A 1 83 ? 14.208 -15.293 -1.859 1.00 86.06 83 TRP A O 1
ATOM 704 N N . LYS A 1 84 ? 13.363 -14.305 -0.016 1.00 87.94 84 LYS A N 1
ATOM 705 C CA . LYS A 1 84 ? 11.952 -14.603 -0.302 1.00 87.94 84 LYS A CA 1
ATOM 706 C C . LYS A 1 84 ? 11.540 -14.089 -1.686 1.00 87.94 84 LYS A C 1
ATOM 708 O O . LYS A 1 84 ? 10.915 -14.827 -2.446 1.00 87.94 84 LYS A O 1
ATOM 713 N N . ASN A 1 85 ? 11.928 -12.863 -2.030 1.00 86.62 85 ASN A N 1
ATOM 714 C CA . ASN A 1 85 ? 11.560 -12.235 -3.298 1.00 86.62 85 ASN A CA 1
ATOM 715 C C . ASN A 1 85 ? 12.348 -12.835 -4.471 1.00 86.62 85 ASN A C 1
ATOM 717 O O . ASN A 1 85 ? 11.788 -13.052 -5.543 1.00 86.62 85 ASN A O 1
ATOM 721 N N . GLN A 1 86 ? 13.617 -13.196 -4.265 1.00 90.19 86 GLN A N 1
ATOM 722 C CA . GLN A 1 86 ? 14.414 -13.902 -5.277 1.00 90.19 86 GLN A CA 1
ATOM 723 C C . GLN A 1 86 ? 13.874 -15.300 -5.582 1.00 90.19 86 GLN A C 1
ATOM 725 O O . GLN A 1 86 ? 13.801 -15.699 -6.748 1.00 90.19 86 GLN A O 1
ATOM 730 N N . LEU A 1 87 ? 13.478 -16.047 -4.550 1.00 90.25 87 LEU A N 1
ATOM 731 C CA . LEU A 1 87 ? 12.842 -17.350 -4.714 1.00 90.25 87 LEU A CA 1
ATOM 732 C C . LEU A 1 87 ? 11.490 -17.214 -5.422 1.00 90.25 87 LEU A C 1
ATOM 734 O O . LEU A 1 87 ? 11.195 -17.994 -6.328 1.00 90.25 87 LEU A O 1
ATOM 738 N N . TRP A 1 88 ? 10.704 -16.198 -5.053 1.00 92.69 88 TRP A N 1
ATOM 739 C CA . TRP A 1 88 ? 9.434 -15.901 -5.706 1.00 92.69 88 TRP A CA 1
ATOM 740 C C . TRP A 1 88 ? 9.613 -15.640 -7.207 1.00 92.69 88 TRP A C 1
ATOM 742 O O . TRP A 1 88 ? 8.969 -16.320 -7.999 1.00 92.69 88 TRP A O 1
ATOM 752 N N . VAL A 1 89 ? 10.550 -14.771 -7.618 1.00 92.62 89 VAL A N 1
ATOM 753 C CA . VAL A 1 89 ? 10.821 -14.506 -9.047 1.00 92.62 89 VAL A CA 1
ATOM 754 C C . VAL A 1 89 ? 11.221 -15.781 -9.790 1.00 92.62 89 VAL A C 1
ATOM 756 O O . VAL A 1 89 ? 10.721 -16.041 -10.883 1.00 92.62 89 VAL A O 1
ATOM 759 N N . LYS A 1 90 ? 12.093 -16.614 -9.207 1.00 90.50 90 LYS A N 1
ATOM 760 C CA . LYS A 1 90 ? 12.499 -17.889 -9.825 1.00 90.50 90 LYS A CA 1
ATOM 761 C C . LYS A 1 90 ? 11.307 -18.819 -10.051 1.00 90.50 90 LYS A C 1
ATOM 763 O O . LYS A 1 90 ? 11.199 -19.410 -11.125 1.00 90.50 90 LYS A O 1
ATOM 768 N N . ASN A 1 91 ? 10.426 -18.938 -9.060 1.00 90.81 91 ASN A N 1
ATOM 769 C CA . ASN A 1 91 ? 9.224 -19.763 -9.162 1.00 90.81 91 ASN A CA 1
ATOM 770 C C . ASN A 1 91 ? 8.234 -19.187 -10.173 1.00 90.81 91 ASN A C 1
ATOM 772 O O . ASN A 1 91 ? 7.716 -19.932 -10.999 1.00 90.81 91 ASN A O 1
ATOM 776 N N . TRP A 1 92 ? 8.032 -17.869 -10.158 1.00 92.31 92 TRP A N 1
ATOM 777 C CA . TRP A 1 92 ? 7.177 -17.177 -11.114 1.00 92.31 92 TRP A CA 1
ATOM 778 C C . TRP A 1 92 ? 7.657 -17.437 -12.547 1.00 92.31 92 TRP A C 1
ATOM 780 O O . TRP A 1 92 ? 6.893 -17.931 -13.367 1.00 92.31 92 TRP A O 1
ATOM 790 N N . LEU A 1 93 ? 8.950 -17.253 -12.836 1.00 92.06 93 LEU A N 1
ATOM 791 C CA . LEU A 1 93 ? 9.527 -17.545 -14.156 1.00 92.06 93 LEU A CA 1
ATOM 792 C C . LEU A 1 93 ? 9.423 -19.025 -14.555 1.00 92.06 93 LEU A C 1
ATOM 794 O O . LEU A 1 93 ? 9.258 -19.320 -15.733 1.00 92.06 93 LEU A O 1
ATOM 798 N N . LYS A 1 94 ? 9.553 -19.959 -13.604 1.00 89.75 94 LYS A N 1
ATOM 799 C CA . LYS A 1 94 ? 9.476 -21.406 -13.871 1.00 89.75 94 LYS A CA 1
ATOM 800 C C . LYS A 1 94 ? 8.050 -21.870 -14.181 1.00 89.75 94 LYS A C 1
ATOM 802 O O . LYS A 1 94 ? 7.880 -22.793 -14.969 1.00 89.75 94 LYS A O 1
ATOM 807 N N . ASN A 1 95 ? 7.057 -21.264 -13.538 1.00 86.75 95 ASN A N 1
ATOM 808 C CA . ASN A 1 95 ? 5.656 -21.669 -13.641 1.00 86.75 95 ASN A CA 1
ATOM 809 C C . ASN A 1 95 ? 4.921 -21.003 -14.814 1.00 86.75 95 ASN A C 1
ATOM 811 O O . ASN A 1 95 ? 3.758 -21.319 -15.057 1.00 86.75 95 ASN A O 1
ATOM 815 N N . ASN A 1 96 ? 5.574 -20.089 -15.535 1.00 84.00 96 ASN A N 1
ATOM 816 C CA . ASN A 1 96 ? 5.006 -19.487 -16.733 1.00 84.00 96 ASN A CA 1
ATOM 817 C C . ASN A 1 96 ? 5.153 -20.436 -17.938 1.00 84.00 96 ASN A C 1
ATOM 819 O O . ASN A 1 96 ? 6.239 -20.973 -18.152 1.00 84.00 96 ASN A O 1
ATOM 823 N N . PRO A 1 97 ? 4.092 -20.628 -18.745 1.00 80.31 97 PRO A N 1
ATOM 824 C CA . PRO A 1 97 ? 4.125 -21.524 -19.902 1.00 80.31 97 PRO A CA 1
ATOM 825 C C . PRO A 1 97 ? 4.866 -20.930 -21.111 1.00 80.31 97 PRO A C 1
ATOM 827 O O . PRO A 1 97 ? 5.209 -21.664 -22.034 1.00 80.31 97 PRO A O 1
ATOM 830 N N . LEU A 1 98 ? 5.084 -19.611 -21.127 1.00 85.44 98 LEU A N 1
ATOM 831 C CA . LEU A 1 98 ? 5.794 -18.914 -22.197 1.00 85.44 98 LEU A CA 1
ATOM 832 C C . LEU A 1 98 ? 7.303 -19.158 -22.125 1.00 85.44 98 LEU A C 1
ATOM 834 O O . LEU A 1 98 ? 7.872 -19.281 -21.037 1.00 85.44 98 LEU A O 1
ATOM 838 N N . ASP A 1 99 ? 7.966 -19.120 -23.285 1.00 92.56 99 ASP A N 1
ATOM 839 C CA . ASP A 1 99 ? 9.418 -18.965 -23.302 1.00 92.56 99 ASP A CA 1
ATOM 840 C C . ASP A 1 99 ? 9.817 -17.665 -22.588 1.00 92.56 99 ASP A C 1
ATOM 842 O O . ASP A 1 99 ? 9.102 -16.660 -22.596 1.00 92.56 99 ASP A O 1
ATOM 846 N N . LYS A 1 100 ? 10.991 -17.670 -21.956 1.00 91.31 100 LYS A N 1
ATOM 847 C CA . LYS A 1 100 ? 11.460 -16.546 -21.140 1.00 91.31 100 LYS A CA 1
ATOM 848 C C . LYS A 1 100 ? 11.624 -15.254 -21.948 1.00 91.31 100 LYS A C 1
ATOM 850 O O . LYS A 1 100 ? 11.432 -14.175 -21.387 1.00 91.31 100 LYS A O 1
ATOM 855 N N . GLN A 1 101 ? 11.976 -15.340 -23.232 1.00 93.50 101 GLN A N 1
ATOM 856 C CA . GLN A 1 101 ? 12.104 -14.170 -24.105 1.00 93.50 101 GLN A CA 1
ATOM 857 C C . GLN A 1 101 ? 10.731 -13.582 -24.456 1.00 93.50 101 GLN A C 1
ATOM 859 O O . GLN A 1 101 ? 10.542 -12.364 -24.352 1.00 93.50 101 GLN A O 1
ATOM 864 N N . ASP A 1 102 ? 9.762 -14.440 -24.780 1.00 94.5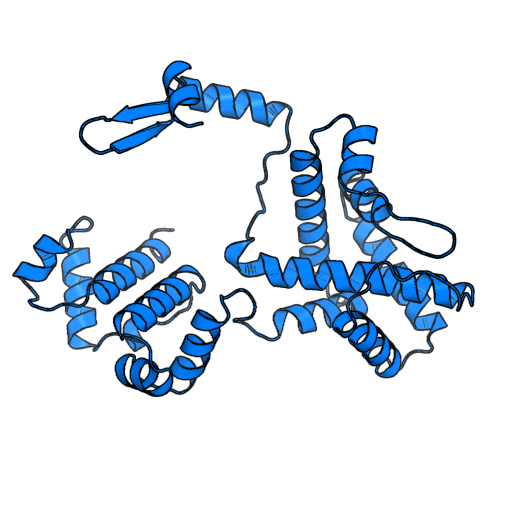6 102 ASP A N 1
ATOM 865 C CA . ASP A 1 102 ? 8.377 -14.041 -25.061 1.00 94.56 102 ASP A CA 1
ATOM 866 C C . ASP A 1 102 ? 7.695 -13.461 -23.819 1.00 94.56 102 ASP A C 1
ATOM 868 O O . ASP A 1 102 ? 6.967 -12.465 -23.901 1.00 94.56 102 ASP A O 1
ATOM 872 N N . LEU A 1 103 ? 7.985 -14.036 -22.650 1.00 94.88 103 LEU A N 1
ATOM 873 C CA . LEU A 1 103 ? 7.534 -13.540 -21.355 1.00 94.88 103 LEU A CA 1
ATOM 874 C C . LEU A 1 103 ? 8.080 -12.135 -21.088 1.00 94.88 103 LEU A C 1
ATOM 876 O O . LEU A 1 103 ? 7.314 -11.231 -20.759 1.00 94.88 103 LEU A O 1
ATOM 880 N N . ALA A 1 104 ? 9.383 -11.917 -21.297 1.00 96.31 104 ALA A N 1
ATOM 881 C CA . ALA A 1 104 ? 9.996 -10.600 -21.144 1.00 96.31 104 ALA A CA 1
ATOM 882 C C . ALA A 1 104 ? 9.416 -9.567 -22.126 1.00 96.31 104 ALA A C 1
ATOM 884 O O . ALA A 1 104 ? 9.185 -8.416 -21.752 1.00 96.31 104 ALA A O 1
ATOM 885 N N . GLN A 1 105 ? 9.148 -9.965 -23.375 1.00 96.44 105 GLN A N 1
ATOM 886 C CA . GLN A 1 105 ? 8.519 -9.081 -24.355 1.00 96.44 105 GLN A CA 1
ATOM 887 C C . GLN A 1 105 ? 7.078 -8.728 -23.964 1.00 96.44 105 GLN A C 1
ATOM 889 O O . GLN A 1 105 ? 6.698 -7.562 -24.049 1.00 96.44 105 GLN A O 1
ATOM 894 N N . SER A 1 106 ? 6.287 -9.712 -23.536 1.00 96.56 106 SER A N 1
ATOM 895 C CA . SER A 1 106 ? 4.900 -9.513 -23.099 1.00 96.56 106 SER A CA 1
ATOM 896 C C . SER A 1 106 ? 4.826 -8.614 -21.865 1.00 96.56 106 SER A C 1
ATOM 898 O O . SER A 1 106 ? 4.061 -7.653 -21.854 1.00 96.56 106 SER A O 1
ATOM 900 N N . PHE A 1 107 ? 5.711 -8.825 -20.890 1.00 97.56 107 PHE A N 1
ATOM 901 C CA . PHE A 1 107 ? 5.814 -7.979 -19.700 1.00 97.56 107 PHE A CA 1
ATOM 902 C C . PHE A 1 107 ? 6.184 -6.527 -20.050 1.00 97.56 107 PHE A C 1
ATOM 904 O O . PHE A 1 107 ? 5.598 -5.579 -19.532 1.00 97.56 107 PHE A O 1
ATOM 911 N N . GLY A 1 108 ? 7.116 -6.333 -20.990 1.00 97.75 108 GLY A N 1
ATOM 912 C CA . GLY A 1 108 ? 7.454 -5.006 -21.512 1.00 97.75 108 GLY A CA 1
ATOM 913 C C . GLY A 1 108 ? 6.295 -4.326 -22.253 1.00 97.75 108 GLY A C 1
ATOM 914 O O . GLY A 1 108 ? 6.137 -3.110 -22.153 1.00 97.75 108 GLY A O 1
ATOM 915 N N . LYS A 1 109 ? 5.455 -5.087 -22.971 1.00 97.94 109 LYS A N 1
ATOM 916 C CA . LYS A 1 109 ? 4.247 -4.550 -23.624 1.00 97.94 109 LYS A CA 1
ATOM 917 C C . LYS A 1 109 ? 3.230 -4.041 -22.602 1.00 97.94 109 LYS A C 1
ATOM 919 O O . LYS A 1 109 ? 2.678 -2.965 -22.821 1.00 97.94 109 LYS A O 1
ATOM 924 N N . GLU A 1 110 ? 3.024 -4.757 -21.496 1.00 98.38 110 GLU A N 1
ATOM 925 C CA . GLU A 1 110 ? 2.144 -4.305 -20.407 1.00 98.38 110 GLU A CA 1
ATOM 926 C C . GLU A 1 110 ? 2.652 -3.007 -19.773 1.00 98.38 110 GLU A C 1
ATOM 928 O O . GLU A 1 110 ? 1.875 -2.064 -19.632 1.00 98.38 110 GLU A O 1
ATOM 933 N N . TRP A 1 111 ? 3.964 -2.899 -19.514 1.00 98.25 111 TRP A N 1
ATOM 934 C CA . TRP A 1 111 ? 4.580 -1.639 -19.082 1.00 98.25 111 TRP A CA 1
ATOM 935 C C . TRP A 1 111 ? 4.300 -0.493 -20.052 1.00 98.25 111 TRP A C 1
ATOM 937 O O . TRP A 1 111 ? 3.820 0.560 -19.645 1.00 98.25 111 TRP A O 1
ATOM 947 N N . ILE A 1 112 ? 4.573 -0.685 -21.345 1.00 97.81 112 ILE A N 1
ATOM 948 C CA . ILE A 1 112 ? 4.333 0.355 -22.355 1.00 97.81 112 ILE A CA 1
ATOM 949 C C . ILE A 1 112 ? 2.853 0.751 -22.383 1.00 97.81 112 ILE A C 1
ATOM 951 O O . ILE A 1 112 ? 2.541 1.933 -22.519 1.00 97.81 112 ILE A O 1
ATOM 955 N N . HIS A 1 113 ? 1.942 -0.218 -22.276 1.00 97.50 113 HIS A N 1
ATOM 956 C CA . HIS A 1 113 ? 0.511 0.055 -22.309 1.00 97.50 113 HIS A CA 1
ATOM 957 C C . HIS A 1 113 ? 0.051 0.831 -21.071 1.00 97.50 113 HIS A C 1
ATOM 959 O O . HIS A 1 113 ? -0.635 1.838 -21.228 1.00 97.50 113 HIS A O 1
ATOM 965 N N . VAL A 1 114 ? 0.471 0.433 -19.865 1.00 97.62 114 VAL A N 1
ATOM 966 C CA . VAL A 1 114 ? 0.046 1.119 -18.635 1.00 97.62 114 VAL A CA 1
ATOM 967 C C . VAL A 1 114 ? 0.626 2.530 -18.550 1.00 97.62 114 VAL A C 1
ATOM 969 O O . VAL A 1 114 ? -0.099 3.471 -18.245 1.00 97.62 114 VAL A O 1
ATOM 972 N N . LEU A 1 115 ? 1.896 2.708 -18.929 1.00 97.69 115 LEU A N 1
ATOM 973 C CA . LEU A 1 115 ? 2.574 4.008 -18.903 1.00 97.69 115 LEU A CA 1
ATOM 974 C C . LEU A 1 115 ? 1.955 5.016 -19.876 1.00 97.69 115 LEU A C 1
ATOM 976 O O . LEU A 1 115 ? 1.896 6.198 -19.566 1.00 97.69 115 LEU A O 1
ATOM 980 N N . LYS A 1 116 ? 1.457 4.563 -21.035 1.00 96.88 116 LYS A N 1
ATOM 981 C CA . LYS A 1 116 ? 0.758 5.426 -22.008 1.00 96.88 116 LYS A CA 1
ATOM 982 C C . LYS A 1 116 ? -0.573 5.979 -21.499 1.00 96.88 116 LYS A C 1
ATOM 984 O O . LYS A 1 116 ? -1.077 6.937 -22.072 1.00 96.88 116 LYS A O 1
ATOM 989 N N . ASN A 1 117 ? -1.153 5.339 -20.491 1.00 95.69 117 ASN A N 1
ATOM 990 C CA . ASN A 1 117 ? -2.429 5.724 -19.899 1.00 95.69 117 ASN A CA 1
ATOM 991 C C . ASN A 1 117 ? -2.254 6.518 -18.591 1.00 95.69 117 ASN A C 1
ATOM 993 O O . ASN A 1 117 ? -3.253 6.860 -17.965 1.00 95.69 117 ASN A O 1
ATOM 997 N N . LEU A 1 118 ? -1.016 6.772 -18.158 1.00 96.00 118 LEU A N 1
ATOM 998 C CA . LEU A 1 118 ? -0.715 7.682 -17.054 1.00 96.00 118 LEU A CA 1
ATOM 999 C C . LEU A 1 118 ? -0.483 9.097 -17.586 1.00 96.00 118 LEU A C 1
ATOM 1001 O O . LEU A 1 118 ? -0.137 9.284 -18.757 1.00 96.00 118 LEU A O 1
ATOM 1005 N N . ASP A 1 119 ? -0.624 10.093 -16.714 1.00 95.50 119 ASP A N 1
ATOM 1006 C CA . ASP A 1 119 ? -0.102 11.424 -17.006 1.00 95.50 119 ASP A CA 1
ATOM 1007 C C . ASP A 1 119 ? 1.425 11.373 -17.203 1.00 95.50 119 ASP A C 1
ATOM 1009 O O . ASP A 1 119 ? 2.120 10.481 -16.702 1.00 95.50 119 ASP A O 1
ATOM 1013 N N . SER A 1 120 ? 1.959 12.323 -17.973 1.00 96.62 120 SER A N 1
ATOM 1014 C CA . SER A 1 120 ? 3.363 12.294 -18.396 1.00 96.62 120 SER A CA 1
ATOM 1015 C C . SER A 1 120 ? 4.337 12.283 -17.221 1.00 96.62 120 SER A C 1
ATOM 1017 O O . SER A 1 120 ? 5.382 11.637 -17.302 1.00 96.62 120 SER A O 1
ATOM 1019 N N . PHE A 1 121 ? 3.995 12.977 -16.135 1.00 95.88 121 PHE A N 1
ATOM 1020 C CA . PHE A 1 121 ? 4.864 13.092 -14.975 1.00 95.88 121 PHE A CA 1
ATOM 1021 C C . PHE A 1 121 ? 4.832 11.818 -14.124 1.00 95.88 121 PHE A C 1
ATOM 1023 O O . PHE A 1 121 ? 5.887 11.281 -13.789 1.00 95.88 121 PHE A O 1
ATOM 1030 N N . ALA A 1 122 ? 3.653 11.248 -13.868 1.00 96.00 122 ALA A N 1
ATOM 1031 C CA . ALA A 1 122 ? 3.524 9.944 -13.224 1.00 96.00 122 ALA A CA 1
ATOM 1032 C C . ALA A 1 122 ? 4.245 8.842 -14.015 1.00 96.00 122 ALA A C 1
ATOM 1034 O O . ALA A 1 122 ? 4.966 8.030 -13.427 1.00 96.00 122 ALA A O 1
ATOM 1035 N N . ALA A 1 123 ? 4.117 8.835 -15.346 1.00 98.00 123 ALA A N 1
ATOM 1036 C CA . ALA A 1 123 ? 4.837 7.899 -16.207 1.00 98.00 123 ALA A CA 1
ATOM 1037 C C . ALA A 1 123 ? 6.364 8.064 -16.086 1.00 98.00 123 ALA A C 1
ATOM 1039 O O . ALA A 1 123 ? 7.083 7.066 -15.982 1.00 98.00 123 ALA A O 1
ATOM 1040 N N . GLU A 1 124 ? 6.867 9.303 -16.061 1.00 97.62 124 GLU A N 1
ATOM 1041 C CA . GLU A 1 124 ? 8.292 9.600 -15.874 1.00 97.62 124 GLU A CA 1
ATOM 1042 C C . GLU A 1 124 ? 8.812 9.108 -14.517 1.00 97.62 124 GLU A C 1
ATOM 1044 O O . GLU A 1 124 ? 9.870 8.466 -14.458 1.00 97.62 124 GLU A O 1
ATOM 1049 N N . ILE A 1 125 ? 8.063 9.368 -13.441 1.00 97.00 125 ILE A N 1
ATOM 1050 C CA . ILE A 1 125 ? 8.396 8.931 -12.080 1.00 97.00 125 ILE A CA 1
ATOM 1051 C C . ILE A 1 125 ? 8.494 7.401 -12.033 1.00 97.00 125 ILE A C 1
ATOM 1053 O O . ILE A 1 125 ? 9.512 6.858 -11.592 1.00 97.00 125 ILE A O 1
ATOM 1057 N N . VAL A 1 126 ? 7.474 6.702 -12.544 1.00 97.94 126 VAL A N 1
ATOM 1058 C CA . VAL A 1 126 ? 7.404 5.231 -12.580 1.00 97.94 126 VAL A CA 1
ATOM 1059 C C . VAL A 1 126 ? 8.560 4.651 -13.394 1.00 97.94 126 VAL A C 1
ATOM 1061 O O . VAL A 1 126 ? 9.301 3.811 -12.884 1.00 97.94 126 VAL A O 1
ATOM 1064 N N . VAL A 1 127 ? 8.780 5.117 -14.629 1.00 97.31 127 VAL A N 1
ATOM 1065 C CA . VAL A 1 127 ? 9.876 4.627 -15.490 1.00 97.31 127 VAL A CA 1
ATOM 1066 C C . VAL A 1 127 ? 11.240 4.888 -14.868 1.00 97.31 127 VAL A C 1
ATOM 1068 O O . VAL A 1 127 ? 12.148 4.066 -15.008 1.00 97.31 127 VAL A O 1
ATOM 1071 N N . SER A 1 128 ? 11.405 6.017 -14.180 1.00 97.44 128 SER A N 1
ATOM 1072 C CA . SER A 1 128 ? 12.668 6.355 -13.531 1.00 97.44 128 SER A CA 1
ATOM 1073 C C . SER A 1 128 ? 12.995 5.456 -12.343 1.00 97.44 128 SER A C 1
ATOM 1075 O O . SER A 1 128 ? 14.169 5.358 -12.004 1.00 97.44 128 SER A O 1
ATOM 1077 N N . GLN A 1 129 ? 12.017 4.781 -11.734 1.00 96.50 129 GLN A N 1
ATOM 1078 C CA . GLN A 1 129 ? 12.262 3.767 -10.699 1.00 96.50 129 GLN A CA 1
ATOM 1079 C C . GLN A 1 129 ? 12.748 2.426 -11.278 1.00 96.50 129 GLN A C 1
ATOM 1081 O O . GLN A 1 129 ? 13.352 1.622 -10.565 1.00 96.50 129 GLN A O 1
ATOM 1086 N N . LEU A 1 130 ? 12.496 2.156 -12.563 1.00 97.25 130 LEU A N 1
ATOM 1087 C CA . LEU A 1 130 ? 12.793 0.857 -13.161 1.00 97.25 130 LEU A CA 1
ATOM 1088 C C . LEU A 1 130 ? 14.299 0.679 -13.390 1.00 97.25 130 LEU A C 1
ATOM 1090 O O . LEU A 1 130 ? 14.964 1.507 -14.013 1.00 97.25 130 LEU A O 1
ATOM 1094 N N . THR A 1 131 ? 14.815 -0.450 -12.908 1.00 96.94 131 THR A N 1
ATOM 1095 C CA . THR A 1 131 ? 16.191 -0.911 -13.135 1.00 96.94 131 THR A CA 1
ATOM 1096 C C . THR A 1 131 ? 16.176 -2.052 -14.148 1.00 96.94 131 THR A C 1
ATOM 1098 O O . THR A 1 131 ? 15.270 -2.882 -14.126 1.00 96.94 131 THR A O 1
ATOM 1101 N N . GLY A 1 132 ? 17.178 -2.112 -15.018 1.00 96.69 132 GLY A N 1
ATOM 1102 C CA . GLY A 1 132 ? 17.353 -3.159 -16.021 1.00 96.69 132 GLY A CA 1
ATOM 1103 C C . GLY A 1 132 ? 18.787 -3.191 -16.540 1.00 96.69 132 GLY A C 1
ATOM 1104 O O . GLY A 1 132 ? 19.671 -2.560 -15.961 1.00 96.69 132 GLY A O 1
ATOM 1105 N N . TYR A 1 133 ? 19.005 -3.901 -17.644 1.00 97.12 133 TYR A N 1
ATOM 1106 C CA . TYR A 1 133 ? 20.320 -3.993 -18.277 1.00 97.12 133 TYR A CA 1
ATOM 1107 C C . TYR A 1 133 ? 20.882 -2.593 -18.573 1.00 97.12 133 TYR A C 1
ATOM 1109 O O . TYR A 1 133 ? 20.217 -1.780 -19.215 1.00 97.12 133 TYR A O 1
ATOM 1117 N N . GLU A 1 134 ? 22.082 -2.311 -18.052 1.00 94.75 134 GLU A N 1
ATOM 1118 C CA . GLU A 1 134 ? 22.807 -1.030 -18.175 1.00 94.75 134 GLU A CA 1
ATOM 1119 C C . GLU A 1 134 ? 22.046 0.223 -17.690 1.00 94.75 134 GLU A C 1
ATOM 1121 O O . GLU A 1 134 ? 22.510 1.349 -17.879 1.00 94.75 134 GLU A O 1
ATOM 1126 N N . LYS A 1 135 ? 20.904 0.061 -17.007 1.00 94.75 135 LYS A N 1
ATOM 1127 C CA . LYS A 1 135 ? 20.083 1.171 -16.516 1.00 94.75 135 LYS A CA 1
ATOM 1128 C C . LYS A 1 135 ? 19.743 0.999 -15.043 1.00 94.75 135 LYS A C 1
ATOM 1130 O O . LYS A 1 135 ? 19.035 0.072 -14.658 1.00 94.75 135 LYS A O 1
ATOM 1135 N N . PHE A 1 136 ? 20.175 1.959 -14.234 1.00 94.62 136 PHE A N 1
ATOM 1136 C CA . PHE A 1 136 ? 19.858 2.016 -12.810 1.00 94.62 136 PHE A CA 1
ATOM 1137 C C . PHE A 1 136 ? 18.656 2.924 -12.560 1.00 94.62 136 PHE A C 1
ATOM 1139 O O . PHE A 1 136 ? 18.621 4.064 -13.031 1.00 94.62 136 PHE A O 1
ATOM 1146 N N . GLY A 1 137 ? 17.680 2.410 -11.814 1.00 95.75 137 GLY A N 1
ATOM 1147 C CA . GLY A 1 137 ? 16.567 3.206 -11.318 1.00 95.75 137 GLY A CA 1
ATOM 1148 C C . GLY A 1 137 ? 17.051 4.273 -10.336 1.00 95.75 137 GLY A C 1
ATOM 1149 O O . GLY A 1 137 ? 18.036 4.084 -9.620 1.00 95.75 137 GLY A O 1
ATOM 1150 N N . LYS A 1 138 ? 16.358 5.407 -10.309 1.00 96.81 138 LYS A N 1
ATOM 1151 C CA . LYS A 1 138 ? 16.636 6.525 -9.409 1.00 96.81 138 LYS A CA 1
ATOM 1152 C C . LYS A 1 138 ? 15.942 6.322 -8.072 1.00 96.81 138 LYS A C 1
ATOM 1154 O O . LYS A 1 138 ? 14.830 5.809 -8.012 1.00 96.81 138 LYS A O 1
ATOM 1159 N N . THR A 1 139 ? 16.555 6.787 -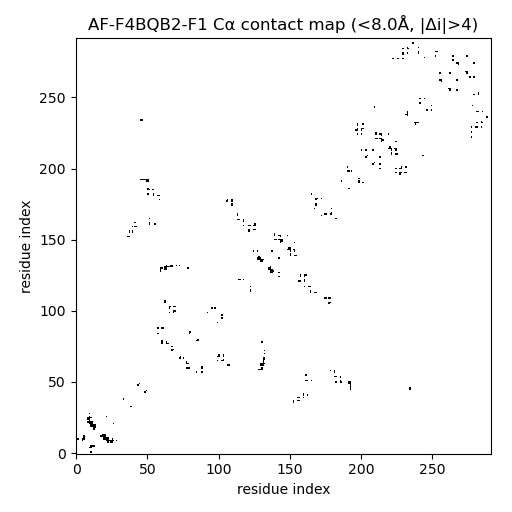6.993 1.00 95.81 139 THR A N 1
ATOM 1160 C CA . THR A 1 139 ? 15.889 6.852 -5.687 1.00 95.81 139 THR A CA 1
ATOM 1161 C C . THR A 1 139 ? 14.855 7.981 -5.657 1.00 95.81 139 THR A C 1
ATOM 1163 O O . THR A 1 139 ? 14.926 8.931 -6.439 1.00 95.81 139 THR A O 1
ATOM 1166 N N . ILE A 1 140 ? 13.923 7.925 -4.700 1.00 96.50 140 ILE A N 1
ATOM 1167 C CA . ILE A 1 140 ? 12.969 9.019 -4.441 1.00 96.50 140 ILE A CA 1
ATOM 1168 C C . ILE A 1 140 ? 13.713 10.338 -4.191 1.00 96.50 140 ILE A C 1
ATOM 1170 O O . ILE A 1 140 ? 13.325 11.370 -4.722 1.00 96.50 140 ILE A O 1
ATOM 1174 N N . THR A 1 141 ? 14.822 10.309 -3.446 1.00 97.38 141 THR A N 1
ATOM 1175 C CA . THR A 1 141 ? 15.631 11.505 -3.164 1.00 97.38 141 THR A CA 1
ATOM 1176 C C . THR A 1 141 ? 16.305 12.078 -4.411 1.00 97.38 141 THR A C 1
ATOM 1178 O O . THR A 1 141 ? 16.351 13.295 -4.573 1.00 97.38 141 THR A O 1
ATOM 1181 N N . GLN A 1 142 ? 16.789 11.224 -5.319 1.00 97.69 142 GLN A N 1
ATOM 1182 C CA . GLN A 1 142 ? 17.345 11.661 -6.601 1.00 97.69 142 GLN A CA 1
ATOM 1183 C C . GLN A 1 142 ? 16.265 12.290 -7.485 1.00 97.69 142 GLN A C 1
ATOM 1185 O O . GLN A 1 142 ? 16.497 13.349 -8.061 1.00 97.69 142 GLN A O 1
ATOM 1190 N N . LEU A 1 143 ? 15.078 11.680 -7.553 1.00 97.50 143 LEU A N 1
ATOM 1191 C CA . LEU A 1 143 ? 13.942 12.236 -8.290 1.00 97.50 143 LEU A CA 1
ATOM 1192 C C . LEU A 1 143 ? 13.481 13.575 -7.713 1.00 97.50 143 LEU A C 1
ATOM 1194 O O . LEU A 1 143 ? 13.365 14.548 -8.450 1.00 97.50 143 LEU A O 1
ATOM 1198 N N . ALA A 1 144 ? 13.294 13.652 -6.399 1.00 97.75 144 ALA A N 1
ATOM 1199 C CA . ALA A 1 144 ? 12.910 14.880 -5.711 1.00 97.75 144 ALA A CA 1
ATOM 1200 C C . ALA A 1 144 ? 13.896 16.024 -6.004 1.00 97.75 144 ALA A C 1
ATOM 1202 O O . ALA A 1 144 ? 13.489 17.116 -6.391 1.00 97.75 144 ALA A O 1
ATOM 1203 N N . SER A 1 145 ? 15.203 15.741 -5.942 1.00 97.88 145 SER A N 1
ATOM 1204 C CA . SER A 1 145 ? 16.247 16.715 -6.277 1.00 97.88 145 SER A CA 1
ATOM 1205 C C . SER A 1 145 ? 16.207 17.157 -7.743 1.00 97.88 145 SER A C 1
ATOM 1207 O O . SER A 1 145 ? 16.383 18.345 -8.012 1.00 97.88 145 SER A O 1
ATOM 1209 N N . MET A 1 146 ? 15.960 16.240 -8.685 1.00 96.62 146 MET A N 1
ATOM 1210 C CA . MET A 1 146 ? 15.856 16.567 -10.114 1.00 96.62 146 MET A CA 1
ATOM 1211 C C . MET A 1 146 ? 14.674 17.488 -10.422 1.00 96.62 146 MET A C 1
ATOM 1213 O O . MET A 1 146 ? 14.814 18.411 -11.222 1.00 96.62 146 MET A O 1
ATOM 1217 N N . HIS A 1 147 ? 13.531 17.245 -9.779 1.00 96.12 147 HIS A N 1
ATOM 1218 C CA . HIS A 1 147 ? 12.302 18.011 -9.998 1.00 96.12 147 HIS A CA 1
ATOM 1219 C C . HIS A 1 147 ? 12.150 19.205 -9.048 1.00 96.12 147 HIS A C 1
ATOM 1221 O O . HIS A 1 147 ? 11.204 19.969 -9.192 1.00 96.12 147 HIS A O 1
ATOM 1227 N N . LYS A 1 148 ? 13.102 19.404 -8.124 1.00 96.19 148 LYS A N 1
ATOM 1228 C CA . LYS A 1 148 ? 13.099 20.475 -7.112 1.00 96.19 148 LYS A CA 1
ATOM 1229 C C . LYS A 1 148 ? 11.841 20.476 -6.233 1.00 96.19 148 LYS A C 1
ATOM 1231 O O . LYS A 1 148 ? 11.357 21.540 -5.865 1.00 96.19 148 LYS A O 1
ATOM 1236 N N . ILE A 1 149 ? 11.352 19.289 -5.884 1.00 95.50 149 ILE A N 1
ATOM 1237 C CA . ILE A 1 149 ? 10.241 19.111 -4.941 1.00 95.50 149 ILE A CA 1
ATOM 1238 C C . ILE A 1 149 ? 10.715 18.382 -3.687 1.00 95.50 149 ILE A C 1
ATOM 1240 O O . ILE A 1 149 ? 11.804 17.797 -3.663 1.00 95.50 149 ILE A O 1
ATOM 1244 N N . GLU A 1 150 ? 9.906 18.404 -2.633 1.00 95.56 150 GLU A N 1
ATOM 1245 C CA . GLU A 1 150 ? 10.242 17.702 -1.400 1.00 95.56 150 GLU A CA 1
ATOM 1246 C C . GLU A 1 150 ? 10.256 16.181 -1.602 1.00 95.56 150 GLU A C 1
ATOM 1248 O O . GLU A 1 150 ? 9.462 15.606 -2.349 1.00 95.56 150 GLU A O 1
ATOM 1253 N N . ALA A 1 151 ? 11.155 15.487 -0.899 1.00 96.31 151 ALA A N 1
ATOM 1254 C CA . ALA A 1 151 ? 11.255 14.031 -1.005 1.00 96.31 151 ALA A CA 1
ATOM 1255 C C . ALA A 1 151 ? 9.976 13.315 -0.543 1.00 96.31 151 ALA A C 1
ATOM 1257 O O . ALA A 1 151 ? 9.632 12.269 -1.092 1.00 96.31 151 ALA A O 1
ATOM 1258 N N . LEU A 1 152 ? 9.275 13.879 0.446 1.00 94.12 152 LEU A N 1
ATOM 1259 C CA . LEU A 1 152 ? 7.997 13.354 0.920 1.00 94.12 152 LEU A CA 1
ATOM 1260 C C . LEU A 1 152 ? 6.899 13.525 -0.138 1.00 94.12 152 LEU A C 1
ATOM 1262 O O . LEU A 1 152 ? 6.165 12.581 -0.414 1.00 94.12 152 LEU A O 1
ATOM 1266 N N . GLU A 1 153 ? 6.842 14.689 -0.781 1.00 95.25 153 GLU A N 1
ATOM 1267 C CA . GLU A 1 153 ? 5.916 14.949 -1.883 1.00 95.25 153 GLU A CA 1
ATOM 1268 C C . GLU A 1 153 ? 6.168 14.000 -3.065 1.00 95.25 153 GLU A C 1
ATOM 1270 O O . GLU A 1 153 ? 5.242 13.351 -3.552 1.00 95.25 153 GLU A O 1
ATOM 1275 N N . MET A 1 154 ? 7.433 13.810 -3.458 1.00 96.94 154 MET A N 1
ATOM 1276 C CA . MET A 1 154 ? 7.812 12.836 -4.488 1.00 96.94 154 MET A CA 1
ATOM 1277 C C . MET A 1 154 ? 7.409 11.400 -4.113 1.00 96.94 154 MET A C 1
ATOM 1279 O O . MET A 1 154 ? 6.996 10.624 -4.977 1.00 96.94 154 MET A O 1
ATOM 1283 N N . ALA A 1 155 ? 7.504 11.028 -2.831 1.00 94.56 155 ALA A N 1
ATOM 1284 C CA . ALA A 1 155 ? 7.057 9.719 -2.361 1.00 94.56 155 ALA A CA 1
ATOM 1285 C C . ALA A 1 155 ? 5.538 9.543 -2.521 1.00 94.56 155 ALA A C 1
ATOM 1287 O O . ALA A 1 155 ? 5.098 8.487 -2.982 1.00 94.56 155 ALA A O 1
ATOM 1288 N N . PHE A 1 156 ? 4.746 10.573 -2.203 1.00 93.38 156 PHE A N 1
ATOM 1289 C CA . PHE A 1 156 ? 3.294 10.548 -2.393 1.00 93.38 156 PHE A CA 1
ATOM 1290 C C . PHE A 1 156 ? 2.891 10.528 -3.870 1.00 93.38 156 PHE A C 1
ATOM 1292 O O . PHE A 1 156 ? 1.997 9.769 -4.241 1.00 93.38 156 PHE A O 1
ATOM 1299 N N . LEU A 1 157 ? 3.582 11.282 -4.725 1.00 94.44 157 LEU A N 1
ATOM 1300 C CA . LEU A 1 157 ? 3.372 11.255 -6.175 1.00 94.44 157 LEU A CA 1
ATOM 1301 C C . LEU A 1 157 ? 3.659 9.870 -6.766 1.00 94.44 157 LEU A C 1
ATOM 1303 O O . LEU A 1 157 ? 2.836 9.332 -7.509 1.00 94.44 157 LEU A O 1
ATOM 1307 N N . LEU A 1 158 ? 4.789 9.254 -6.392 1.00 94.88 158 LEU A N 1
ATOM 1308 C CA . LEU A 1 158 ? 5.111 7.884 -6.797 1.00 94.88 158 LEU A CA 1
ATOM 1309 C C . LEU A 1 158 ? 4.039 6.906 -6.307 1.00 94.88 158 LEU A C 1
ATOM 1311 O O . LEU A 1 158 ? 3.580 6.064 -7.074 1.00 94.88 158 LEU A O 1
ATOM 1315 N N . GLN A 1 159 ? 3.613 7.020 -5.050 1.00 92.62 159 GLN A N 1
ATOM 1316 C CA . GLN A 1 159 ? 2.573 6.156 -4.505 1.00 92.62 159 GLN A CA 1
ATOM 1317 C C . GLN A 1 159 ? 1.249 6.291 -5.262 1.00 92.62 159 GLN A C 1
ATOM 1319 O O . GLN A 1 159 ? 0.643 5.277 -5.607 1.00 92.62 159 GLN A O 1
ATOM 1324 N N . ASN A 1 160 ? 0.825 7.518 -5.564 1.00 92.31 160 ASN A N 1
ATOM 1325 C CA . ASN A 1 160 ? -0.368 7.772 -6.362 1.00 92.31 160 ASN A CA 1
ATOM 1326 C C . ASN A 1 160 ? -0.239 7.156 -7.766 1.00 92.31 160 ASN A C 1
ATOM 1328 O O . ASN A 1 160 ? -1.166 6.500 -8.234 1.00 92.31 160 ASN A O 1
ATOM 1332 N N . ALA A 1 161 ? 0.924 7.280 -8.411 1.00 94.56 161 ALA A N 1
ATOM 1333 C CA . ALA A 1 161 ? 1.180 6.656 -9.709 1.00 94.56 161 ALA A CA 1
ATOM 1334 C C . ALA A 1 161 ? 1.113 5.115 -9.651 1.00 94.56 161 ALA A C 1
ATOM 1336 O O . ALA A 1 161 ? 0.549 4.487 -10.546 1.00 94.56 161 ALA A O 1
ATOM 1337 N N . ILE A 1 162 ? 1.631 4.492 -8.585 1.00 94.75 162 ILE A N 1
ATOM 1338 C CA . ILE A 1 162 ? 1.542 3.035 -8.375 1.00 94.75 162 ILE A CA 1
ATOM 1339 C C . ILE A 1 162 ? 0.081 2.595 -8.217 1.00 94.75 162 ILE A C 1
ATOM 1341 O O . ILE A 1 162 ? -0.319 1.588 -8.802 1.00 94.75 162 ILE A O 1
ATOM 1345 N N . ILE A 1 163 ? -0.720 3.347 -7.458 1.00 92.25 163 ILE A N 1
ATOM 1346 C CA . ILE A 1 163 ? -2.151 3.064 -7.281 1.00 92.25 163 ILE A CA 1
ATOM 1347 C C . ILE A 1 163 ? -2.875 3.157 -8.626 1.00 92.25 163 ILE A C 1
ATOM 1349 O O . ILE A 1 163 ? -3.599 2.234 -8.985 1.00 92.25 163 ILE A O 1
ATOM 1353 N N . GLN A 1 164 ? -2.592 4.183 -9.434 1.00 92.81 164 GLN A N 1
ATOM 1354 C CA . GLN A 1 164 ? -3.151 4.289 -10.786 1.00 92.81 164 GLN A CA 1
ATOM 1355 C C . GLN A 1 164 ? -2.754 3.106 -11.686 1.00 92.81 164 GLN A C 1
ATOM 1357 O O . GLN A 1 164 ? -3.591 2.602 -12.437 1.00 92.81 164 GLN A O 1
ATOM 1362 N N . VAL A 1 165 ? -1.504 2.628 -11.612 1.00 95.44 165 VAL A N 1
ATOM 1363 C CA . VAL A 1 165 ? -1.070 1.409 -12.324 1.00 95.44 165 VAL A CA 1
ATOM 1364 C C . VAL A 1 165 ? -1.906 0.208 -11.882 1.00 95.44 165 VAL A C 1
ATOM 1366 O O . VAL A 1 165 ? -2.417 -0.522 -12.730 1.00 95.44 165 VAL A O 1
ATOM 1369 N N . MET A 1 166 ? -2.081 0.006 -10.575 1.00 94.00 166 MET A N 1
ATOM 1370 C CA . MET A 1 166 ? -2.876 -1.105 -10.039 1.00 94.00 166 MET A CA 1
ATOM 1371 C C . MET A 1 166 ? -4.343 -1.022 -10.459 1.00 94.00 166 MET A C 1
ATOM 1373 O O . MET A 1 166 ? -4.895 -2.016 -10.928 1.00 94.00 166 MET A O 1
ATOM 1377 N N . ASP A 1 167 ? -4.956 0.155 -10.367 1.00 92.44 167 ASP A N 1
ATOM 1378 C CA . ASP A 1 167 ? -6.347 0.368 -10.767 1.00 92.44 167 ASP A CA 1
ATOM 1379 C C . ASP A 1 167 ? -6.561 0.041 -12.244 1.00 92.44 167 ASP A C 1
ATOM 1381 O O . ASP A 1 167 ? -7.543 -0.609 -12.612 1.00 92.44 167 ASP A O 1
ATOM 1385 N N . GLN A 1 168 ? -5.622 0.435 -13.108 1.00 95.12 168 GLN A N 1
ATOM 1386 C CA . GLN A 1 168 ? -5.668 0.071 -14.521 1.00 95.12 168 GLN A CA 1
ATOM 1387 C C . GLN A 1 168 ? -5.557 -1.440 -14.739 1.00 95.12 168 GLN A C 1
ATOM 1389 O O . GLN A 1 168 ? -6.333 -1.995 -15.523 1.00 95.12 168 GLN A O 1
ATOM 1394 N N . VAL A 1 169 ? -4.628 -2.099 -14.039 1.00 96.25 169 VAL A N 1
ATOM 1395 C CA . VAL A 1 169 ? -4.431 -3.556 -14.095 1.00 96.25 169 VAL A CA 1
ATOM 1396 C C . VAL A 1 169 ? -5.702 -4.297 -13.686 1.00 96.25 169 VAL A C 1
ATOM 1398 O O . VAL A 1 169 ? -6.092 -5.252 -14.352 1.00 96.25 169 VAL A O 1
ATOM 1401 N N . VAL A 1 170 ? -6.384 -3.842 -12.635 1.00 93.19 170 VAL A N 1
ATOM 1402 C CA . VAL A 1 170 ? -7.623 -4.465 -12.146 1.00 93.19 170 VAL A CA 1
ATOM 1403 C C . VAL A 1 170 ? -8.795 -4.213 -13.094 1.00 93.19 170 VAL A C 1
ATOM 1405 O O . VAL A 1 170 ? -9.524 -5.148 -13.427 1.00 93.19 170 VAL A O 1
ATOM 1408 N N . ARG A 1 171 ? -8.978 -2.970 -13.559 1.00 94.56 171 ARG A N 1
ATOM 1409 C CA . ARG A 1 171 ? -10.120 -2.585 -14.410 1.00 94.56 171 ARG A CA 1
ATOM 1410 C C . ARG A 1 171 ? -10.049 -3.158 -15.824 1.00 94.56 171 ARG A C 1
ATOM 1412 O O . ARG A 1 171 ? -11.092 -3.360 -16.437 1.00 94.56 171 ARG A O 1
ATOM 1419 N N . LYS A 1 172 ? -8.845 -3.380 -16.359 1.00 94.81 172 LYS A N 1
ATOM 1420 C CA . LYS A 1 172 ? -8.611 -3.868 -17.732 1.00 94.81 172 LYS A CA 1
ATOM 1421 C C . LYS A 1 172 ? -7.709 -5.105 -17.729 1.00 94.81 172 LYS A C 1
ATOM 1423 O O . LYS A 1 172 ? -6.735 -5.163 -18.478 1.00 94.81 172 LYS A O 1
ATOM 1428 N N . LYS A 1 173 ? -8.001 -6.074 -16.860 1.00 94.62 173 LYS A N 1
ATOM 1429 C CA . LYS A 1 173 ? -7.1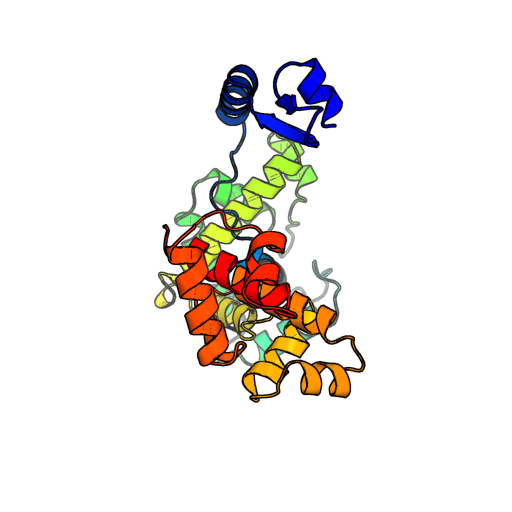71 -7.271 -16.619 1.00 94.62 173 LYS A CA 1
ATOM 1430 C C . LYS A 1 173 ? -6.795 -8.046 -17.887 1.00 94.62 173 LYS A C 1
ATOM 1432 O O . LYS A 1 173 ? -5.707 -8.607 -17.954 1.00 94.62 173 LYS A O 1
ATOM 1437 N N . GLU A 1 174 ? -7.643 -8.036 -18.912 1.00 95.00 174 GLU A N 1
ATOM 1438 C CA . GLU A 1 174 ? -7.393 -8.679 -20.206 1.00 95.00 174 GLU A CA 1
ATOM 1439 C C . GLU A 1 174 ? -6.238 -8.019 -20.979 1.00 95.00 174 GLU A C 1
ATOM 1441 O O . GLU A 1 174 ? -5.541 -8.692 -21.736 1.00 95.00 174 GLU A O 1
ATOM 1446 N N . ASN A 1 175 ? -5.996 -6.722 -20.755 1.00 95.19 175 ASN A N 1
ATOM 1447 C CA . ASN A 1 175 ? -4.872 -5.983 -21.338 1.00 95.19 175 ASN A CA 1
ATOM 1448 C C . ASN A 1 175 ? -3.572 -6.152 -20.536 1.00 95.19 175 ASN A C 1
ATOM 1450 O O . ASN A 1 175 ? -2.503 -5.815 -21.045 1.00 95.19 175 ASN A O 1
ATOM 1454 N N . TYR A 1 176 ? -3.668 -6.641 -19.295 1.00 97.12 176 TYR A N 1
ATOM 1455 C CA . TYR A 1 176 ? -2.563 -6.731 -18.339 1.00 97.12 176 TYR A CA 1
ATOM 1456 C C . TYR A 1 176 ? -2.467 -8.116 -17.668 1.00 97.12 176 TYR A C 1
ATOM 1458 O O . TYR A 1 176 ? -2.427 -8.194 -16.437 1.00 97.12 176 TYR A O 1
ATOM 1466 N N . PRO A 1 177 ? -2.483 -9.233 -18.420 1.00 95.12 177 PRO A N 1
ATOM 1467 C CA . PRO A 1 177 ? -2.587 -10.567 -17.832 1.00 95.12 177 PRO A CA 1
ATOM 1468 C C . PRO A 1 177 ? -1.435 -10.922 -16.874 1.00 95.12 177 PRO A C 1
ATOM 1470 O O . PRO A 1 177 ? -1.672 -11.581 -15.858 1.00 95.12 177 PRO A O 1
ATOM 1473 N N . LEU A 1 178 ? -0.200 -10.487 -17.145 1.00 96.50 178 LEU A N 1
ATOM 1474 C CA . LEU A 1 178 ? 0.959 -10.776 -16.294 1.00 96.50 178 LEU A CA 1
ATOM 1475 C C . LEU A 1 178 ? 0.945 -9.929 -15.020 1.00 96.50 178 LEU A C 1
ATOM 1477 O O . LEU A 1 178 ? 1.170 -10.463 -13.931 1.00 96.50 178 LEU A O 1
ATOM 1481 N N . PHE A 1 179 ? 0.661 -8.629 -15.124 1.00 97.44 179 PHE A N 1
ATOM 1482 C CA . PHE A 1 179 ? 0.555 -7.758 -13.953 1.00 97.44 179 PHE A CA 1
ATOM 1483 C C . PHE A 1 179 ? -0.645 -8.159 -13.098 1.00 97.44 179 PHE A C 1
ATOM 1485 O O . PHE A 1 179 ? -0.533 -8.204 -11.874 1.00 97.44 179 PHE A O 1
ATOM 1492 N N . TYR A 1 180 ? -1.765 -8.526 -13.722 1.00 95.75 180 TYR A N 1
ATOM 1493 C CA . TYR A 1 180 ? -2.954 -8.984 -13.013 1.00 95.75 180 TYR A CA 1
ATOM 1494 C C . TYR A 1 180 ? -2.693 -10.281 -12.241 1.00 95.75 180 TYR A C 1
ATOM 1496 O O . TYR A 1 180 ? -3.090 -10.388 -11.081 1.00 95.75 180 TYR A O 1
ATOM 1504 N N . LEU A 1 181 ? -1.943 -11.231 -12.813 1.00 92.94 181 LEU A N 1
ATOM 1505 C CA . LEU A 1 181 ? -1.530 -12.442 -12.097 1.00 92.94 181 LEU A CA 1
ATOM 1506 C C . LEU A 1 181 ? -0.717 -12.109 -10.834 1.00 92.94 181 LEU A C 1
ATOM 1508 O O . LEU A 1 181 ? -0.942 -12.696 -9.776 1.00 92.94 181 LEU A O 1
ATOM 1512 N N . ILE A 1 182 ? 0.209 -11.149 -10.922 1.00 94.31 182 ILE A N 1
ATOM 1513 C CA . ILE A 1 182 ? 1.016 -10.700 -9.775 1.00 94.31 182 ILE A CA 1
ATOM 1514 C C . ILE A 1 182 ? 0.135 -10.003 -8.736 1.00 94.31 182 ILE A C 1
ATOM 1516 O O . ILE A 1 182 ? 0.262 -10.286 -7.544 1.00 94.31 182 ILE A O 1
ATOM 1520 N N . TYR A 1 183 ? -0.772 -9.131 -9.182 1.00 92.88 183 TYR A N 1
ATOM 1521 C CA . TYR A 1 183 ? -1.746 -8.460 -8.324 1.00 92.88 183 TYR A CA 1
ATOM 1522 C C . TYR A 1 183 ? -2.571 -9.477 -7.530 1.00 92.88 183 TYR A C 1
ATOM 1524 O O . TYR A 1 183 ? -2.614 -9.393 -6.304 1.00 92.88 183 TYR A O 1
ATOM 1532 N N . GLN A 1 184 ? -3.134 -10.487 -8.202 1.00 89.44 184 GLN A N 1
ATOM 1533 C CA . GLN A 1 184 ? -3.913 -11.544 -7.556 1.00 89.44 184 GLN A CA 1
ATOM 1534 C C . GLN A 1 184 ? -3.117 -12.245 -6.454 1.00 89.44 184 GLN A C 1
ATOM 1536 O O . GLN A 1 184 ? -3.656 -12.499 -5.383 1.00 89.44 184 GLN A O 1
ATOM 1541 N N . GLU A 1 185 ? -1.830 -12.527 -6.666 1.00 86.69 185 GLU A N 1
ATOM 1542 C CA . GLU A 1 185 ? -0.989 -13.119 -5.621 1.00 86.69 185 GLU A CA 1
ATOM 1543 C C . GLU A 1 185 ? -0.784 -12.216 -4.404 1.00 86.69 185 GLU A C 1
ATOM 1545 O O . GLU A 1 185 ? -0.647 -12.735 -3.297 1.00 86.69 185 GLU A O 1
ATOM 1550 N N . CYS A 1 186 ? -0.742 -10.897 -4.592 1.00 87.06 186 CYS A N 1
ATOM 1551 C CA . CYS A 1 186 ? -0.578 -9.931 -3.504 1.00 87.06 186 CYS A CA 1
ATOM 1552 C C . CYS A 1 186 ? -1.853 -9.748 -2.671 1.00 87.06 186 CYS A C 1
ATOM 1554 O O . CYS A 1 186 ? -1.755 -9.410 -1.496 1.00 87.06 186 CYS A O 1
ATOM 1556 N N . ILE A 1 187 ? -3.029 -10.006 -3.251 1.00 82.50 187 ILE A N 1
ATOM 1557 C CA . ILE A 1 187 ? -4.328 -9.871 -2.569 1.00 82.50 187 ILE A CA 1
ATOM 1558 C C . ILE A 1 187 ? -4.938 -11.209 -2.117 1.00 82.50 187 ILE A C 1
ATOM 1560 O O . ILE A 1 187 ? -6.047 -11.231 -1.595 1.00 82.50 187 ILE A O 1
ATOM 1564 N N . ARG A 1 188 ? -4.239 -12.339 -2.311 1.00 73.81 188 ARG A N 1
ATOM 1565 C CA . ARG A 1 188 ? -4.745 -13.694 -1.995 1.00 73.81 188 ARG A CA 1
ATOM 1566 C C . ARG A 1 188 ? -5.129 -13.896 -0.528 1.00 73.81 188 ARG A C 1
ATOM 1568 O O . ARG A 1 188 ? -5.981 -14.730 -0.247 1.00 73.81 188 ARG A O 1
ATOM 1575 N N . ASP A 1 189 ? -4.462 -13.203 0.388 1.00 71.75 189 ASP A N 1
ATOM 1576 C CA . ASP A 1 189 ? -4.804 -13.208 1.809 1.00 71.75 189 ASP A CA 1
ATOM 1577 C C . ASP A 1 189 ? -5.588 -11.918 2.114 1.00 71.75 189 ASP A C 1
ATOM 1579 O O . ASP A 1 189 ? -4.972 -10.843 2.138 1.00 71.75 189 ASP A O 1
ATOM 1583 N N . PRO A 1 190 ? -6.919 -11.997 2.329 1.00 67.50 190 PRO A N 1
ATOM 1584 C CA . PRO A 1 190 ? -7.758 -10.820 2.576 1.00 67.50 190 PRO A CA 1
ATOM 1585 C C . PRO A 1 190 ? -7.338 -10.081 3.853 1.00 67.50 190 PRO A C 1
ATOM 1587 O O . PRO A 1 190 ? -7.527 -8.875 3.976 1.00 67.50 190 PRO A O 1
ATOM 1590 N N . TYR A 1 191 ? -6.669 -10.781 4.771 1.00 71.00 191 TYR A N 1
ATOM 1591 C CA . TYR A 1 191 ? -6.157 -10.242 6.025 1.00 71.00 191 TYR A CA 1
ATOM 1592 C C . TYR A 1 191 ? -4.677 -9.869 5.955 1.00 71.00 191 TYR A C 1
ATOM 1594 O O . TYR A 1 191 ? -4.047 -9.610 6.984 1.00 71.00 191 TYR A O 1
ATOM 1602 N N . SER A 1 192 ? -4.082 -9.863 4.760 1.00 69.19 192 SER A N 1
ATOM 1603 C CA . SER A 1 192 ? -2.657 -9.586 4.596 1.00 69.19 192 SER A CA 1
ATOM 1604 C C . SER A 1 192 ? -2.271 -8.214 5.144 1.00 69.19 192 SER A C 1
ATOM 1606 O O . SER A 1 192 ? -1.178 -8.108 5.705 1.00 69.19 192 SER A O 1
ATOM 1608 N N . ASN A 1 193 ? -3.146 -7.211 5.022 1.00 68.81 193 ASN A N 1
ATOM 1609 C CA . ASN A 1 193 ? -2.928 -5.836 5.487 1.00 68.81 193 ASN A CA 1
ATOM 1610 C C . ASN A 1 193 ? -3.053 -5.671 7.010 1.00 68.81 193 ASN A C 1
ATOM 1612 O O . ASN A 1 193 ? -2.587 -4.672 7.549 1.00 68.81 193 ASN A O 1
ATOM 1616 N N . LEU A 1 194 ? -3.613 -6.659 7.709 1.00 80.25 194 LEU A N 1
ATOM 1617 C CA . LEU A 1 194 ? -3.725 -6.630 9.162 1.00 80.25 194 LEU A CA 1
ATOM 1618 C C . LEU A 1 194 ? -2.383 -6.887 9.844 1.00 80.25 194 LEU A C 1
ATOM 1620 O O . LEU A 1 194 ? -1.491 -7.565 9.311 1.00 80.25 194 LEU A O 1
ATOM 1624 N N . SER A 1 195 ? -2.282 -6.445 11.100 1.00 83.12 195 SER A N 1
ATOM 1625 C CA . SER A 1 195 ? -1.221 -6.924 11.983 1.00 83.12 195 SER A CA 1
ATOM 1626 C C . SER A 1 195 ? -1.242 -8.461 12.051 1.00 83.12 195 SER A C 1
ATOM 1628 O O . SER A 1 195 ? -2.294 -9.101 11.952 1.00 83.12 195 SER A O 1
ATOM 1630 N N . GLN A 1 196 ? -0.081 -9.091 12.263 1.00 83.88 196 GLN A N 1
ATOM 1631 C CA . GLN A 1 196 ? -0.017 -10.552 12.403 1.00 83.88 196 GLN A CA 1
ATOM 1632 C C . GLN A 1 196 ? -0.952 -11.059 13.513 1.00 83.88 196 GLN A C 1
ATOM 1634 O O . GLN A 1 196 ? -1.517 -12.146 13.398 1.00 83.88 196 GLN A O 1
ATOM 1639 N N . SER A 1 197 ? -1.120 -10.277 14.582 1.00 90.25 197 SER A N 1
ATOM 1640 C CA . SER A 1 197 ? -1.984 -10.636 15.701 1.00 90.25 197 SER A CA 1
ATOM 1641 C C . SER A 1 197 ? -3.466 -10.574 15.327 1.00 90.25 197 SER A C 1
ATOM 1643 O O . SER A 1 197 ? -4.194 -11.533 15.589 1.00 90.25 197 SER A O 1
ATOM 1645 N N . THR A 1 198 ? -3.897 -9.500 14.670 1.00 92.00 198 THR A N 1
ATOM 1646 C CA . THR A 1 198 ? -5.283 -9.302 14.218 1.00 92.00 198 THR A CA 1
ATOM 1647 C C . THR A 1 198 ? -5.651 -10.335 13.157 1.00 92.00 198 THR A C 1
ATOM 1649 O O . THR A 1 198 ? -6.687 -10.990 13.267 1.00 92.00 198 THR A O 1
ATOM 1652 N N . ARG A 1 199 ? -4.734 -10.627 12.221 1.00 89.75 199 ARG A N 1
ATOM 1653 C CA . ARG A 1 199 ? -4.895 -11.710 11.240 1.00 89.75 199 ARG A CA 1
ATOM 1654 C C . ARG A 1 199 ? -5.138 -13.067 11.898 1.00 89.75 199 ARG A C 1
ATOM 1656 O O . ARG A 1 199 ? -5.965 -13.843 11.427 1.00 89.75 199 ARG 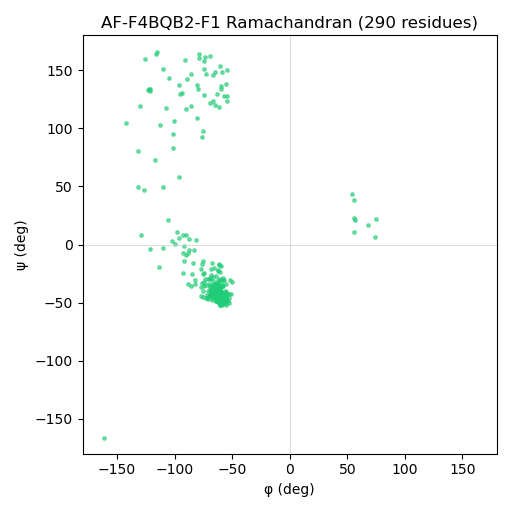A O 1
ATOM 1663 N N . LEU A 1 200 ? -4.414 -13.396 12.970 1.00 91.62 200 LEU A N 1
ATOM 1664 C CA . LEU A 1 200 ? -4.633 -14.658 13.683 1.00 91.62 200 LEU A CA 1
ATOM 1665 C C . LEU A 1 200 ? -5.998 -14.699 14.381 1.00 91.62 200 LEU A C 1
ATOM 1667 O O . LEU A 1 200 ? -6.603 -15.766 14.402 1.00 91.62 200 LEU A O 1
ATOM 1671 N N . THR A 1 201 ? -6.484 -13.575 14.923 1.00 94.56 201 THR A N 1
ATOM 1672 C CA . THR A 1 201 ? -7.862 -13.473 15.440 1.00 94.56 201 THR A CA 1
ATOM 1673 C C . THR A 1 201 ? -8.878 -13.738 14.334 1.00 94.56 201 THR A C 1
ATOM 1675 O O . THR A 1 201 ? -9.713 -14.620 14.508 1.00 94.56 201 THR A O 1
ATOM 1678 N N . ALA A 1 202 ? -8.754 -13.058 13.189 1.00 92.00 202 ALA A N 1
ATOM 1679 C CA . ALA A 1 202 ? -9.659 -13.210 12.047 1.00 92.00 202 ALA A CA 1
ATOM 1680 C C . ALA A 1 202 ? -9.783 -14.676 11.607 1.00 92.00 202 ALA A C 1
ATOM 1682 O O . ALA A 1 202 ? -10.869 -15.237 11.568 1.00 92.00 202 ALA A O 1
ATOM 1683 N N . ASN A 1 203 ? -8.645 -15.360 11.452 1.00 91.00 203 ASN A N 1
ATOM 1684 C CA . ASN A 1 203 ? -8.607 -16.781 11.093 1.00 91.00 203 ASN A CA 1
ATOM 1685 C C . ASN A 1 203 ? -9.299 -17.721 12.101 1.00 91.00 203 ASN A C 1
ATOM 1687 O O . ASN A 1 203 ? -9.609 -18.862 11.751 1.00 91.00 203 ASN A O 1
ATOM 1691 N N . TYR A 1 204 ? -9.438 -17.325 13.369 1.00 94.00 204 TYR A N 1
ATOM 1692 C CA . TYR A 1 204 ? -10.198 -18.100 14.350 1.00 94.00 204 TYR A CA 1
ATOM 1693 C C . TYR A 1 204 ? -11.681 -17.731 14.364 1.00 94.00 204 TYR A C 1
ATOM 1695 O O . TYR A 1 204 ? -12.497 -18.631 14.560 1.00 94.00 204 TYR A O 1
ATOM 1703 N N . LEU A 1 205 ? -12.022 -16.464 14.124 1.00 92.75 205 LEU A N 1
ATOM 1704 C CA . LEU A 1 205 ? -13.409 -16.025 13.950 1.00 92.75 205 LEU A CA 1
ATOM 1705 C C . LEU A 1 205 ? -14.046 -16.695 12.734 1.00 92.75 205 LEU A C 1
ATOM 1707 O O . LEU A 1 205 ? -15.120 -17.267 12.866 1.00 92.75 205 LEU A O 1
ATOM 1711 N N . ASP A 1 206 ? -13.322 -16.786 11.615 1.00 89.56 206 ASP A N 1
ATOM 1712 C CA . ASP A 1 206 ? -13.766 -17.506 10.409 1.00 89.56 206 ASP A CA 1
ATOM 1713 C C . ASP A 1 206 ? -14.036 -18.999 10.660 1.00 89.56 206 ASP A C 1
ATOM 1715 O O . ASP A 1 206 ? -14.703 -19.673 9.879 1.00 89.56 206 ASP A O 1
ATOM 1719 N N . LYS A 1 207 ? -13.496 -19.545 11.755 1.00 91.25 207 LYS A N 1
ATOM 1720 C CA . LYS A 1 207 ? -13.721 -20.927 12.203 1.00 91.25 207 LYS A CA 1
ATOM 1721 C C . LYS A 1 207 ? -14.828 -21.037 13.257 1.00 91.25 207 LYS A C 1
ATOM 1723 O O . LYS A 1 207 ? -15.004 -22.118 13.815 1.00 91.25 207 LYS A O 1
ATOM 1728 N N . GLY A 1 208 ? -15.527 -19.944 13.557 1.00 90.94 208 GLY A N 1
ATOM 1729 C CA . GLY A 1 208 ? -16.629 -19.878 14.516 1.00 90.94 208 GLY A CA 1
ATOM 1730 C C . GLY A 1 208 ? -16.208 -19.910 15.987 1.00 90.94 208 GLY A C 1
ATOM 1731 O O . GLY A 1 208 ? -17.001 -20.315 16.833 1.00 90.94 208 GLY A O 1
ATOM 1732 N N . LEU A 1 209 ? -14.961 -19.557 16.330 1.00 93.69 209 LEU A N 1
ATOM 1733 C CA . LEU A 1 209 ? -14.542 -19.507 17.738 1.00 93.69 209 LEU A CA 1
ATOM 1734 C C . LEU A 1 209 ? -14.999 -18.201 18.404 1.00 93.69 209 LEU A C 1
ATOM 1736 O O . LEU A 1 209 ? -14.803 -17.125 17.848 1.00 93.69 209 LEU A O 1
ATOM 1740 N N . SER A 1 210 ? -15.499 -18.297 19.642 1.00 91.88 210 SER A N 1
ATOM 1741 C CA . SER A 1 210 ? -15.824 -17.124 20.471 1.00 91.88 210 SER A CA 1
ATOM 1742 C C . SER A 1 210 ? -14.579 -16.361 20.940 1.00 91.88 210 SER A C 1
ATOM 1744 O O . SER A 1 210 ? -13.475 -16.915 20.987 1.00 91.88 210 SER A O 1
ATOM 1746 N N . ILE A 1 211 ? -14.763 -15.108 21.366 1.00 93.06 211 ILE A N 1
ATOM 1747 C CA . ILE A 1 211 ? -13.702 -14.223 21.878 1.00 93.06 211 ILE A CA 1
ATOM 1748 C C . ILE A 1 211 ? -12.897 -14.902 22.995 1.00 93.06 211 ILE A C 1
ATOM 1750 O O . ILE A 1 211 ? -11.663 -14.908 22.968 1.00 93.06 211 ILE A O 1
ATOM 1754 N N . GLU A 1 212 ? -13.580 -15.538 23.943 1.00 93.94 212 GLU A N 1
ATOM 1755 C CA . GLU A 1 212 ? -12.993 -16.221 25.099 1.00 93.94 212 GLU A CA 1
ATOM 1756 C C . GLU A 1 212 ? -12.173 -17.433 24.652 1.00 93.94 212 GLU A C 1
ATOM 1758 O O . GLU A 1 212 ? -11.046 -17.638 25.108 1.00 93.94 212 GLU A O 1
ATOM 1763 N N . ASN A 1 213 ? -12.699 -18.213 23.705 1.00 95.56 213 ASN A N 1
ATOM 1764 C CA . ASN A 1 213 ? -12.011 -19.382 23.163 1.00 95.56 213 ASN A CA 1
ATOM 1765 C C . ASN A 1 213 ? -10.760 -18.988 22.369 1.00 95.56 213 ASN A C 1
ATOM 1767 O O . ASN A 1 213 ? -9.721 -19.651 22.468 1.00 95.56 213 ASN A O 1
ATOM 1771 N N . ILE A 1 214 ? -10.825 -17.886 21.616 1.00 96.44 214 ILE A N 1
ATOM 1772 C CA . ILE A 1 214 ? -9.663 -17.315 20.929 1.00 96.44 214 ILE A CA 1
ATOM 1773 C C . ILE A 1 214 ? -8.634 -16.839 21.956 1.00 96.44 214 ILE A C 1
ATOM 1775 O O . ILE A 1 214 ? -7.454 -17.172 21.825 1.00 96.44 214 ILE A O 1
ATOM 1779 N N . ALA A 1 215 ? -9.062 -16.107 22.986 1.00 96.25 215 ALA A N 1
ATOM 1780 C CA . ALA A 1 215 ? -8.199 -15.597 24.048 1.00 96.25 215 ALA A CA 1
ATOM 1781 C C . ALA A 1 215 ? -7.444 -16.735 24.752 1.00 96.25 215 ALA A C 1
ATOM 1783 O O . ALA A 1 215 ? -6.214 -16.700 24.842 1.00 96.25 215 ALA A O 1
ATOM 1784 N N . LEU A 1 216 ? -8.152 -17.803 25.134 1.00 96.94 216 LEU A N 1
ATOM 1785 C CA . LEU A 1 216 ? -7.566 -19.005 25.735 1.00 96.94 216 LEU A CA 1
ATOM 1786 C C . LEU A 1 216 ? -6.566 -19.688 24.794 1.00 96.94 216 LEU A C 1
ATOM 1788 O O . LEU A 1 216 ? -5.419 -19.934 25.174 1.00 96.94 216 LEU A O 1
ATOM 1792 N N . LYS A 1 217 ? -6.963 -19.951 23.543 1.00 96.12 217 LYS A N 1
ATOM 1793 C CA . LYS A 1 217 ? -6.120 -20.647 22.556 1.00 96.12 217 LYS A CA 1
ATOM 1794 C C . LYS A 1 217 ? -4.860 -19.862 22.202 1.00 96.12 217 LYS A C 1
ATOM 1796 O O . LYS A 1 217 ? -3.803 -20.451 21.975 1.00 96.12 217 LYS A O 1
ATOM 1801 N N . ARG A 1 218 ? -4.969 -18.534 22.150 1.00 95.75 218 ARG A N 1
ATOM 1802 C CA . ARG A 1 218 ? -3.862 -17.622 21.840 1.00 95.75 218 ARG A CA 1
ATOM 1803 C C . ARG A 1 218 ? -3.058 -17.200 23.069 1.00 95.75 218 ARG A C 1
ATOM 1805 O O . ARG A 1 218 ? -2.019 -16.573 22.887 1.00 95.75 218 ARG A O 1
ATOM 1812 N N . LYS A 1 219 ? -3.505 -17.550 24.281 1.00 96.44 219 LYS A N 1
ATOM 1813 C CA . LYS A 1 219 ? -2.944 -17.082 25.561 1.00 96.44 219 LYS A CA 1
ATOM 1814 C C . LYS A 1 219 ? -2.890 -15.548 25.645 1.00 96.44 219 LYS A C 1
ATOM 1816 O O . LYS A 1 219 ? -1.887 -14.976 26.064 1.00 96.44 219 LYS A O 1
ATOM 1821 N N . LEU A 1 220 ? -3.966 -14.892 25.215 1.00 96.31 220 LEU A N 1
ATOM 1822 C CA . LEU A 1 220 ? -4.154 -13.439 25.261 1.00 96.31 220 LEU A CA 1
ATOM 1823 C C . LEU A 1 220 ? -5.331 -13.089 26.177 1.00 96.31 220 LEU A C 1
ATOM 1825 O O . LEU A 1 220 ? -6.143 -13.948 26.509 1.00 96.31 220 LEU A O 1
ATOM 1829 N N . LYS A 1 221 ? -5.439 -11.820 26.583 1.00 95.88 221 LYS A N 1
ATOM 1830 C CA . LYS A 1 221 ? -6.625 -11.328 27.298 1.00 95.88 221 LYS A CA 1
ATOM 1831 C C . LYS A 1 221 ? -7.804 -11.218 26.327 1.00 95.88 221 LYS A C 1
ATOM 1833 O O . LYS A 1 221 ? -7.599 -10.844 25.174 1.00 95.88 221 LYS A O 1
ATOM 1838 N N . ALA A 1 222 ? -9.024 -11.459 26.813 1.00 93.50 222 ALA A N 1
ATOM 1839 C CA . ALA A 1 222 ? -10.244 -11.256 26.026 1.00 93.50 222 ALA A CA 1
ATOM 1840 C C . ALA A 1 222 ? -10.314 -9.830 25.456 1.00 93.50 222 ALA A C 1
ATOM 1842 O O . ALA A 1 222 ? -10.529 -9.677 24.262 1.00 93.50 222 ALA A O 1
ATOM 1843 N N . ASN A 1 223 ? -9.965 -8.812 26.256 1.00 92.81 223 ASN A N 1
ATOM 1844 C CA . ASN A 1 223 ? -9.922 -7.418 25.799 1.00 92.81 223 ASN A CA 1
ATOM 1845 C C . ASN A 1 223 ? -9.011 -7.205 24.579 1.00 92.81 223 ASN A C 1
ATOM 1847 O O . ASN A 1 223 ? -9.372 -6.498 23.650 1.00 92.81 223 ASN A O 1
ATOM 1851 N N . THR A 1 224 ? -7.855 -7.872 24.538 1.00 94.81 224 THR A N 1
ATOM 1852 C CA . THR A 1 224 ? -6.943 -7.800 23.387 1.00 94.81 224 THR A CA 1
ATOM 1853 C C . THR A 1 224 ? -7.557 -8.447 22.144 1.00 94.81 224 THR A C 1
ATOM 1855 O O . THR A 1 224 ? -7.323 -7.997 21.029 1.00 94.81 224 THR A O 1
ATOM 1858 N N . ILE A 1 225 ? -8.347 -9.514 22.298 1.00 96.56 225 ILE A N 1
ATOM 1859 C CA . ILE A 1 225 ? -9.093 -10.097 21.174 1.00 96.56 225 ILE A CA 1
ATOM 1860 C C . ILE A 1 225 ? -10.202 -9.149 20.716 1.00 96.56 225 ILE A C 1
ATOM 1862 O O . ILE A 1 225 ? -10.334 -8.941 19.513 1.00 96.56 225 ILE A O 1
ATOM 1866 N N . SER A 1 226 ? -10.924 -8.526 21.645 1.00 95.00 226 SER A N 1
ATOM 1867 C CA . SER A 1 226 ? -11.955 -7.535 21.339 1.00 95.00 226 SER A CA 1
ATOM 1868 C C . SER A 1 226 ? -11.406 -6.312 20.594 1.00 95.00 226 SER A C 1
ATOM 1870 O O . SER A 1 226 ? -12.024 -5.863 19.635 1.00 95.00 226 SER A O 1
ATOM 1872 N N . GLU A 1 227 ? -10.220 -5.816 20.961 1.00 94.38 227 GLU A N 1
ATOM 1873 C CA . GLU A 1 227 ? -9.517 -4.747 20.231 1.00 94.38 227 GLU A CA 1
ATOM 1874 C C . GLU A 1 227 ? -9.227 -5.146 18.776 1.00 94.38 227 GLU A C 1
ATOM 1876 O O . GLU A 1 227 ? -9.500 -4.373 17.859 1.00 94.38 227 GLU A O 1
ATOM 1881 N N . HIS A 1 228 ? -8.759 -6.379 18.540 1.00 95.44 228 HIS A N 1
ATOM 1882 C CA . HIS A 1 228 ? -8.574 -6.884 17.177 1.00 95.44 228 HIS A CA 1
ATOM 1883 C C . HIS A 1 228 ? -9.900 -6.966 16.398 1.00 95.44 228 HIS A C 1
ATOM 1885 O O . HIS A 1 228 ? -9.899 -6.772 15.190 1.00 95.44 228 HIS A O 1
ATOM 1891 N N . ILE A 1 229 ? -11.023 -7.276 17.054 1.00 95.44 229 ILE A N 1
ATOM 1892 C CA . ILE A 1 229 ? -12.341 -7.353 16.397 1.00 95.44 229 ILE A CA 1
ATOM 1893 C C . ILE A 1 229 ? -12.842 -5.963 16.005 1.00 95.44 229 ILE A C 1
ATOM 1895 O O . ILE A 1 229 ? -13.356 -5.796 14.904 1.00 95.44 229 ILE A O 1
ATOM 1899 N N . ILE A 1 230 ? -12.634 -4.954 16.854 1.00 94.25 230 ILE A N 1
ATOM 1900 C CA . ILE A 1 230 ? -12.921 -3.556 16.498 1.00 94.25 230 ILE A CA 1
ATOM 1901 C C . ILE A 1 230 ? -12.076 -3.138 15.290 1.00 94.25 230 ILE A C 1
ATOM 1903 O O . ILE A 1 230 ? -12.603 -2.537 14.360 1.00 94.25 230 ILE A O 1
ATOM 1907 N N . GLU A 1 231 ? -10.786 -3.489 15.265 1.00 91.94 231 GLU A N 1
ATOM 1908 C CA . GLU A 1 231 ? -9.915 -3.237 14.109 1.00 91.94 231 GLU A CA 1
ATOM 1909 C C . GLU A 1 231 ? -10.453 -3.919 12.838 1.00 91.94 231 GLU A C 1
ATOM 1911 O O . GLU A 1 231 ? -10.528 -3.277 11.792 1.00 91.94 231 GLU A O 1
ATOM 1916 N N . LEU A 1 232 ? -10.888 -5.184 12.924 1.00 91.88 232 LEU A N 1
ATOM 1917 C CA . LEU A 1 232 ? -11.523 -5.892 11.804 1.00 91.88 232 LEU A CA 1
ATOM 1918 C C . LEU A 1 232 ? -12.774 -5.169 11.310 1.00 91.88 232 LEU A C 1
ATOM 1920 O O . LEU A 1 232 ? -12.924 -4.982 10.108 1.00 91.88 232 LEU A O 1
ATOM 1924 N N . ALA A 1 233 ? -13.635 -4.720 12.219 1.00 91.81 233 ALA A N 1
ATOM 1925 C CA . ALA A 1 233 ? -14.818 -3.961 11.853 1.00 91.81 233 ALA A CA 1
ATOM 1926 C C . ALA A 1 233 ? -14.454 -2.617 11.191 1.00 91.81 233 ALA A C 1
ATOM 1928 O O . ALA A 1 233 ? -15.060 -2.226 10.201 1.00 91.81 233 ALA A O 1
ATOM 1929 N N . ILE A 1 234 ? -13.440 -1.902 11.669 1.00 87.88 234 ILE A N 1
ATOM 1930 C CA . ILE A 1 234 ? -13.030 -0.639 11.032 1.00 87.88 234 ILE A CA 1
ATOM 1931 C C . ILE A 1 234 ? -12.490 -0.885 9.614 1.00 87.88 234 ILE A C 1
ATOM 1933 O O . ILE A 1 234 ? -12.749 -0.101 8.705 1.00 87.88 234 ILE A O 1
ATOM 1937 N N . ILE A 1 235 ? -11.738 -1.969 9.423 1.00 83.56 235 ILE A N 1
ATOM 1938 C CA . ILE A 1 235 ? -11.041 -2.264 8.165 1.00 83.56 235 ILE A CA 1
ATOM 1939 C C . ILE A 1 235 ? -11.958 -2.923 7.131 1.00 83.56 235 ILE A C 1
ATOM 1941 O O . ILE A 1 235 ? -11.797 -2.685 5.938 1.00 83.56 235 ILE A O 1
ATOM 1945 N N . PHE A 1 236 ? -12.912 -3.753 7.546 1.00 85.62 236 PHE A N 1
ATOM 1946 C CA . PHE A 1 236 ? -13.786 -4.489 6.636 1.00 85.62 236 PHE A CA 1
ATOM 1947 C C . PHE A 1 236 ? -15.229 -3.980 6.772 1.00 85.62 236 PHE A C 1
ATOM 1949 O O . PHE A 1 236 ? -15.914 -4.364 7.723 1.00 85.62 236 PHE A O 1
ATOM 1956 N N . PRO A 1 237 ? -15.718 -3.148 5.827 1.00 83.06 237 PRO A N 1
ATOM 1957 C CA . PRO A 1 237 ? -17.085 -2.616 5.857 1.00 83.06 237 PRO A CA 1
ATOM 1958 C C . PRO A 1 237 ? -18.171 -3.697 5.874 1.00 83.06 237 PRO A C 1
ATOM 1960 O O . PRO A 1 237 ? -19.224 -3.496 6.469 1.00 83.06 237 PRO A O 1
ATOM 1963 N N . ASP A 1 238 ? -17.882 -4.862 5.290 1.00 85.75 238 ASP A N 1
ATOM 1964 C CA . ASP A 1 238 ? -18.788 -6.015 5.251 1.00 85.75 238 ASP A CA 1
ATOM 1965 C C . ASP A 1 238 ? -18.652 -6.937 6.479 1.00 85.75 238 ASP A C 1
ATOM 1967 O O . ASP A 1 238 ? -19.253 -8.010 6.521 1.00 85.75 238 ASP A O 1
ATOM 1971 N N . PHE A 1 239 ? -17.830 -6.578 7.474 1.00 90.19 239 PHE A N 1
ATOM 1972 C CA . PHE A 1 239 ? -17.693 -7.375 8.693 1.00 90.19 239 PHE A CA 1
ATOM 1973 C C . PHE A 1 239 ? -19.017 -7.390 9.460 1.00 90.19 239 PHE A C 1
ATOM 1975 O O . PHE A 1 239 ? -19.491 -6.332 9.888 1.00 90.19 239 PHE A O 1
ATOM 1982 N N . ASP A 1 240 ? -19.561 -8.592 9.656 1.00 90.44 240 ASP A N 1
ATOM 1983 C CA . ASP A 1 240 ? -20.812 -8.838 10.367 1.00 90.44 240 ASP A CA 1
ATOM 1984 C C . ASP A 1 240 ? -20.616 -8.692 11.882 1.00 90.44 240 ASP A C 1
ATOM 1986 O O . ASP A 1 240 ? -20.163 -9.608 12.575 1.00 90.44 240 ASP A O 1
ATOM 1990 N N . ILE A 1 241 ? -20.963 -7.516 12.397 1.00 90.94 241 ILE A N 1
ATOM 1991 C CA . ILE A 1 241 ? -20.863 -7.185 13.821 1.00 90.94 241 ILE A CA 1
ATOM 1992 C C . ILE A 1 241 ? -21.890 -7.967 14.646 1.00 90.94 241 ILE A C 1
ATOM 1994 O O . ILE A 1 241 ? -21.608 -8.317 15.795 1.00 90.94 241 ILE A O 1
ATOM 1998 N N . SER A 1 242 ? -23.040 -8.308 14.062 1.00 88.75 242 SER A N 1
ATOM 1999 C CA . SER A 1 242 ? -24.055 -9.108 14.751 1.00 88.75 242 SER A CA 1
ATOM 2000 C C . SER A 1 242 ? -23.544 -10.516 15.077 1.00 88.75 242 SER A C 1
ATOM 2002 O O . SER A 1 242 ? -23.903 -11.079 16.102 1.00 88.75 242 SER A O 1
ATOM 2004 N N . SER A 1 243 ? -22.586 -11.048 14.306 1.00 88.56 243 SER A N 1
ATOM 2005 C CA . SER A 1 243 ? -21.985 -12.364 14.573 1.00 88.56 243 SER A CA 1
ATOM 2006 C C . SER A 1 243 ? -21.123 -12.444 15.845 1.00 88.56 243 SER A C 1
ATOM 2008 O O . SER A 1 243 ? -20.810 -13.546 16.307 1.00 88.56 243 SER A O 1
ATOM 2010 N N . VAL A 1 244 ? -20.712 -11.304 16.418 1.00 90.31 244 VAL A N 1
ATOM 2011 C CA . VAL A 1 244 ? -19.819 -11.243 17.595 1.00 90.31 244 VAL A CA 1
ATOM 2012 C C . VAL A 1 244 ? -20.507 -10.755 18.872 1.00 90.31 244 VAL A C 1
ATOM 2014 O O . VAL A 1 244 ? -19.875 -10.738 19.933 1.00 90.31 244 VAL A O 1
ATOM 2017 N N . ILE A 1 245 ? -21.784 -10.378 18.788 1.00 91.06 245 ILE A N 1
ATOM 2018 C CA . ILE A 1 245 ? -22.606 -9.911 19.908 1.00 91.06 245 ILE A CA 1
ATOM 2019 C C . ILE A 1 245 ? -23.846 -10.812 19.982 1.00 91.06 245 ILE A C 1
ATOM 2021 O O . ILE A 1 245 ? -24.464 -11.050 18.952 1.00 91.06 245 ILE A O 1
ATOM 2025 N N . PRO A 1 246 ? -24.250 -11.321 21.159 1.00 90.69 246 PRO A N 1
ATOM 2026 C CA . PRO A 1 246 ? -25.504 -12.061 21.279 1.00 90.69 246 PRO A CA 1
ATOM 2027 C C . PRO A 1 246 ? -26.700 -11.246 20.765 1.00 90.69 246 PRO A C 1
ATOM 2029 O O . PRO A 1 246 ? -26.823 -10.065 21.088 1.00 90.69 246 PRO A O 1
ATOM 2032 N N . ASP A 1 247 ? -27.614 -11.882 20.025 1.00 90.75 247 ASP A N 1
ATOM 2033 C CA . ASP A 1 247 ? -28.725 -11.200 19.338 1.00 90.75 247 ASP A CA 1
ATOM 2034 C C . ASP A 1 247 ? -29.534 -10.261 20.249 1.00 90.75 247 ASP A C 1
ATOM 2036 O O . ASP A 1 247 ? -29.871 -9.144 19.856 1.00 90.75 247 ASP A O 1
ATOM 2040 N N . SER A 1 248 ? -29.835 -10.683 21.483 1.00 90.94 248 SER A N 1
ATOM 2041 C CA . SER A 1 248 ? -30.590 -9.863 22.441 1.00 90.94 248 SER A CA 1
ATOM 2042 C C . SER A 1 248 ? -29.856 -8.582 22.831 1.00 90.94 248 SER A C 1
ATOM 2044 O O . SER A 1 248 ? -30.473 -7.524 22.944 1.00 90.94 248 SER A O 1
ATOM 2046 N N . ASP A 1 249 ? -28.541 -8.680 23.016 1.00 92.94 249 ASP A N 1
ATOM 2047 C CA . ASP A 1 249 ? -27.683 -7.567 23.411 1.00 92.94 249 ASP A CA 1
ATOM 2048 C C . ASP A 1 249 ? -27.448 -6.626 22.230 1.00 92.94 249 ASP A C 1
ATOM 2050 O O . ASP A 1 249 ? -27.526 -5.407 22.378 1.00 92.94 249 ASP A O 1
ATOM 2054 N N . TYR A 1 250 ? -27.253 -7.188 21.035 1.00 94.25 250 TYR A N 1
ATOM 2055 C CA . TYR A 1 250 ? -27.137 -6.429 19.795 1.00 94.25 250 TYR A CA 1
ATOM 2056 C C . TYR A 1 250 ? -28.379 -5.558 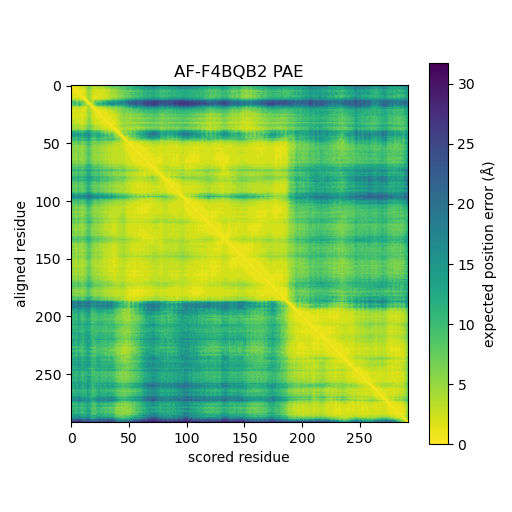19.557 1.00 94.25 250 TYR A C 1
ATOM 2058 O O . TYR A 1 250 ? -28.258 -4.348 19.369 1.00 94.25 250 TYR A O 1
ATOM 2066 N N . GLN A 1 251 ? -29.584 -6.134 19.645 1.00 92.75 251 GLN A N 1
ATOM 2067 C CA . GLN A 1 251 ? -30.832 -5.382 19.447 1.00 92.75 251 GLN A CA 1
ATOM 2068 C C . GLN A 1 251 ? -31.029 -4.278 20.495 1.00 92.75 251 GLN A C 1
ATOM 2070 O O . GLN A 1 251 ? -31.490 -3.180 20.163 1.00 92.75 251 GLN A O 1
ATOM 2075 N N . HIS A 1 252 ? -30.651 -4.533 21.751 1.00 92.25 252 HIS A N 1
ATOM 2076 C CA . HIS A 1 252 ? -30.712 -3.521 22.804 1.00 92.25 252 HIS A CA 1
ATOM 2077 C C . HIS A 1 252 ? -29.759 -2.359 22.499 1.00 92.25 252 HIS A C 1
ATOM 2079 O O . HIS A 1 252 ? -30.177 -1.200 22.507 1.00 92.25 252 HIS A O 1
ATOM 2085 N N . LEU A 1 253 ? -28.507 -2.658 22.144 1.00 93.00 253 LEU A N 1
ATOM 2086 C CA . LEU A 1 253 ? -27.519 -1.644 21.782 1.00 93.00 253 LEU A CA 1
ATOM 2087 C C . LEU A 1 253 ? -27.979 -0.797 20.592 1.00 93.00 253 LEU A C 1
ATOM 2089 O O . LEU A 1 253 ? -27.944 0.431 20.662 1.00 93.00 253 LEU A O 1
ATOM 2093 N N . VAL A 1 254 ? -28.464 -1.434 19.525 1.00 92.38 254 VAL A N 1
ATOM 2094 C CA . VAL A 1 254 ? -28.996 -0.729 18.350 1.00 92.38 254 VAL A CA 1
ATOM 2095 C C . VAL A 1 254 ? -30.131 0.216 18.754 1.00 92.38 254 VAL A C 1
ATOM 2097 O O . VAL A 1 254 ? -30.122 1.384 18.364 1.00 92.38 254 VAL A O 1
ATOM 2100 N N . THR A 1 255 ? -31.060 -0.243 19.597 1.00 92.25 255 THR A N 1
ATOM 2101 C CA . THR A 1 255 ? -32.185 0.572 20.091 1.00 92.25 255 THR A CA 1
ATOM 2102 C C . THR A 1 255 ? -31.715 1.764 20.934 1.00 92.25 255 THR A C 1
ATOM 2104 O O . THR A 1 255 ? -32.233 2.877 20.785 1.00 92.25 255 THR A O 1
ATOM 2107 N N . ALA A 1 256 ? -30.711 1.565 21.793 1.00 91.75 256 ALA A N 1
ATOM 2108 C CA . ALA A 1 256 ? -30.144 2.625 22.624 1.00 91.75 256 ALA A CA 1
ATOM 2109 C C . ALA A 1 256 ? -29.530 3.740 21.761 1.00 91.75 256 ALA A C 1
ATOM 2111 O O . ALA A 1 256 ? -29.868 4.914 21.924 1.00 91.75 256 ALA A O 1
ATOM 2112 N N . PHE A 1 257 ? -28.720 3.372 20.766 1.00 90.88 257 PHE A N 1
ATOM 2113 C CA . PHE A 1 257 ? -28.127 4.333 19.834 1.00 90.88 257 PHE A CA 1
ATOM 2114 C C . PHE A 1 257 ? -29.152 4.976 18.885 1.00 90.88 257 PHE A C 1
ATOM 2116 O O . PHE A 1 257 ? -28.945 6.093 18.414 1.00 90.88 257 PHE A O 1
ATOM 2123 N N . GLN A 1 258 ? -30.249 4.295 18.539 1.00 89.75 258 GLN A N 1
ATOM 2124 C CA . GLN A 1 258 ? -31.351 4.905 17.777 1.00 89.75 258 GLN A CA 1
ATOM 2125 C C . GLN A 1 258 ? -32.085 5.974 18.595 1.00 89.75 258 GLN A C 1
ATOM 2127 O O . GLN A 1 258 ? -32.512 6.983 18.040 1.00 89.75 258 GLN A O 1
ATOM 2132 N N . SER A 1 259 ? -32.208 5.764 19.906 1.00 89.81 259 SER A N 1
ATOM 2133 C CA . SER A 1 259 ? -32.878 6.696 20.818 1.00 89.81 259 SER A CA 1
ATOM 2134 C C . SER A 1 259 ? -32.003 7.907 21.154 1.00 89.81 259 SER A C 1
ATOM 2136 O O . SER A 1 259 ? -32.508 9.023 21.273 1.00 89.81 259 SER A O 1
ATOM 2138 N N . ASN A 1 260 ? -30.691 7.699 21.291 1.00 89.38 260 ASN A N 1
ATOM 2139 C CA . ASN A 1 260 ? -29.706 8.753 21.502 1.00 89.38 260 ASN A CA 1
ATOM 2140 C C . ASN A 1 260 ? -28.418 8.434 20.732 1.00 89.38 260 ASN A C 1
ATOM 2142 O O . ASN A 1 260 ? -27.602 7.620 21.159 1.00 89.38 260 ASN A O 1
ATOM 2146 N N . GLU A 1 261 ? -28.209 9.130 19.617 1.00 84.62 261 GLU A N 1
ATOM 2147 C CA . GLU A 1 261 ? -27.034 8.961 18.754 1.00 84.62 261 GLU A CA 1
ATOM 2148 C C . GLU A 1 261 ? -25.706 9.206 19.491 1.00 84.62 261 GLU A C 1
ATOM 2150 O O . GLU A 1 261 ? -24.689 8.592 19.171 1.00 84.62 261 GLU A O 1
ATOM 2155 N N . LYS A 1 262 ? -25.717 10.084 20.501 1.00 88.19 262 LYS A N 1
ATOM 2156 C CA . LYS A 1 262 ? -24.532 10.497 21.265 1.00 88.19 262 LYS A CA 1
ATOM 2157 C C . LYS A 1 262 ? -24.480 9.876 22.659 1.00 88.19 262 LYS A C 1
ATOM 2159 O O . LYS A 1 262 ? -23.815 10.434 23.530 1.00 88.19 262 LYS A O 1
ATOM 2164 N N . ILE A 1 263 ? -25.190 8.765 22.877 1.00 90.75 263 ILE A N 1
ATOM 2165 C CA . ILE A 1 263 ? -25.171 8.059 24.161 1.00 90.75 263 ILE A CA 1
ATOM 2166 C C . ILE A 1 263 ? -23.730 7.731 24.559 1.00 90.75 263 ILE A C 1
ATOM 2168 O O . ILE A 1 263 ? -22.965 7.177 23.764 1.00 90.75 263 ILE A O 1
ATOM 2172 N N . SER A 1 264 ? -23.344 8.112 25.777 1.00 91.31 264 SER A N 1
ATOM 2173 C CA . SER A 1 264 ? -22.012 7.798 26.292 1.00 91.31 264 SER A CA 1
ATOM 2174 C C . SER A 1 264 ? -21.947 6.349 26.778 1.00 91.31 264 SER A C 1
ATOM 2176 O O . SER A 1 264 ? -22.965 5.719 27.073 1.00 91.31 264 SER A O 1
ATOM 2178 N N . TYR A 1 265 ? -20.737 5.803 26.897 1.00 92.06 265 TYR A N 1
ATOM 2179 C CA . TYR A 1 265 ? -20.569 4.459 27.448 1.00 92.06 265 TYR A CA 1
ATOM 2180 C C . TYR A 1 265 ? -21.048 4.382 28.909 1.00 92.06 265 TYR A C 1
ATOM 2182 O O . TYR A 1 265 ? -21.705 3.419 29.294 1.00 92.06 265 TYR A O 1
ATOM 2190 N N . GLU A 1 266 ? -20.801 5.426 29.705 1.00 90.81 266 GLU A N 1
ATOM 2191 C CA . GLU A 1 266 ? -21.256 5.516 31.098 1.00 90.81 266 GLU A CA 1
ATOM 2192 C C . GLU A 1 266 ? -22.783 5.606 31.217 1.00 90.81 266 GLU A C 1
ATOM 2194 O O . GLU A 1 266 ? -23.357 5.168 32.214 1.00 90.81 266 GLU A O 1
ATOM 2199 N N . GLU A 1 267 ? -23.454 6.213 30.237 1.00 90.94 267 GLU A N 1
ATOM 2200 C CA . GLU A 1 267 ? -24.916 6.223 30.165 1.00 90.94 267 GLU A CA 1
ATOM 2201 C C . GLU A 1 267 ? -25.451 4.836 29.822 1.00 90.94 267 GLU A C 1
ATOM 2203 O O . GLU A 1 267 ? -26.358 4.353 30.497 1.00 90.94 267 GLU A O 1
ATOM 2208 N N . LEU A 1 268 ? -24.837 4.168 28.846 1.00 91.31 268 LEU A N 1
ATOM 2209 C CA . LEU A 1 268 ? -25.211 2.819 28.439 1.00 91.31 268 LEU A CA 1
ATOM 2210 C C . LEU A 1 268 ? -25.029 1.793 29.574 1.00 91.31 268 LEU A C 1
ATOM 2212 O O . LEU A 1 268 ? -25.888 0.935 29.765 1.00 91.31 268 LEU A O 1
ATOM 2216 N N . GLU A 1 269 ? -23.960 1.895 30.370 1.00 92.75 269 GLU A N 1
ATOM 2217 C CA . GLU A 1 269 ? -23.717 0.995 31.510 1.00 92.75 269 GLU A CA 1
ATOM 2218 C C . GLU A 1 269 ? -24.798 1.073 32.604 1.00 92.75 269 GLU A C 1
ATOM 2220 O O . GLU A 1 269 ? -24.952 0.119 33.371 1.00 92.75 269 GLU A O 1
ATOM 2225 N N . LYS A 1 270 ? -25.561 2.176 32.691 1.00 90.88 270 LYS A N 1
ATOM 2226 C CA . LYS A 1 270 ? -26.676 2.300 33.652 1.00 90.88 270 LYS A CA 1
ATOM 2227 C C . LYS A 1 270 ? -27.840 1.385 33.285 1.00 90.88 270 LYS A C 1
ATOM 2229 O O . LYS A 1 270 ? -28.434 0.781 34.178 1.00 90.88 270 LYS A O 1
ATOM 2234 N N . ASP A 1 271 ? -28.128 1.279 31.992 1.00 86.44 271 ASP A N 1
ATOM 2235 C CA . ASP A 1 271 ? -29.253 0.509 31.457 1.00 86.44 271 ASP A CA 1
ATOM 2236 C C . ASP A 1 271 ? -28.842 -0.929 31.101 1.00 86.44 271 ASP A C 1
ATOM 2238 O O . ASP A 1 271 ? -29.665 -1.847 31.134 1.00 86.44 271 ASP A O 1
ATOM 2242 N N . MET A 1 272 ? -27.550 -1.147 30.834 1.00 88.88 272 MET A N 1
ATOM 2243 C CA . MET A 1 272 ? -26.963 -2.451 30.537 1.00 88.88 272 MET A CA 1
ATOM 2244 C C . MET A 1 272 ? -25.690 -2.698 31.374 1.00 88.88 272 MET A C 1
ATOM 2246 O O . MET A 1 272 ? -24.566 -2.548 30.882 1.00 88.88 272 MET A O 1
ATOM 2250 N N . PRO A 1 273 ? -25.832 -3.104 32.652 1.00 88.00 273 PRO A N 1
ATOM 2251 C CA . PRO A 1 273 ? -24.687 -3.364 33.518 1.00 88.00 273 PRO A CA 1
ATOM 2252 C C . PRO A 1 273 ? -23.775 -4.455 32.947 1.00 88.00 273 PRO A C 1
ATOM 2254 O O . PRO A 1 273 ? -24.253 -5.511 32.537 1.00 88.00 273 PRO A O 1
ATOM 2257 N N . GLN A 1 274 ? -22.456 -4.234 32.999 1.00 85.06 274 GLN A N 1
ATOM 2258 C CA . GLN A 1 274 ? -21.422 -5.153 32.484 1.00 85.06 274 GLN A CA 1
ATOM 2259 C C . GLN A 1 274 ? -21.394 -5.315 30.955 1.00 85.06 274 GLN A C 1
ATOM 2261 O O . GLN A 1 274 ? -20.769 -6.256 30.459 1.00 85.06 274 GLN A O 1
ATOM 2266 N N . VAL A 1 275 ? -22.025 -4.411 30.197 1.00 89.69 275 VAL A N 1
ATOM 2267 C CA . VAL A 1 275 ? -21.856 -4.385 28.741 1.00 89.69 275 VAL A CA 1
ATOM 2268 C C . VAL A 1 275 ? -20.371 -4.229 28.385 1.00 89.69 275 VAL A C 1
ATOM 2270 O O . VAL A 1 275 ? -19.713 -3.320 28.883 1.00 89.69 275 VAL A O 1
ATOM 2273 N N . PRO A 1 276 ? -19.790 -5.089 27.535 1.00 91.75 276 PRO A N 1
ATOM 2274 C CA . PRO A 1 276 ? -18.412 -4.908 27.106 1.00 91.75 276 PRO A CA 1
ATOM 2275 C C . PRO A 1 276 ? -18.238 -3.603 26.320 1.00 91.75 276 PRO A C 1
ATOM 2277 O O . PRO A 1 276 ? -18.912 -3.385 25.312 1.00 91.75 276 PRO A O 1
ATOM 2280 N N . PHE A 1 277 ? -17.246 -2.786 26.692 1.00 92.06 277 PHE A N 1
ATOM 2281 C CA . PHE A 1 277 ? -16.863 -1.582 25.935 1.00 92.06 277 PHE A CA 1
ATOM 2282 C C . PHE A 1 277 ? -16.650 -1.850 24.439 1.00 92.06 277 PHE A C 1
ATOM 2284 O O . PHE A 1 277 ? -16.949 -1.014 23.586 1.00 92.06 277 PHE A O 1
ATOM 2291 N N . SER A 1 278 ? -16.179 -3.048 24.090 1.00 93.25 27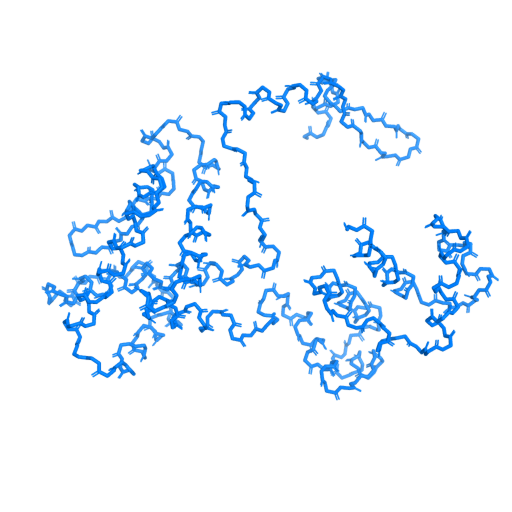8 SER A N 1
ATOM 2292 C CA . SER A 1 278 ? -16.014 -3.433 22.695 1.00 93.25 278 SER A CA 1
ATOM 2293 C C . SER A 1 278 ? -17.317 -3.514 21.916 1.00 93.25 278 SER A C 1
ATOM 2295 O O . SER A 1 278 ? -17.316 -3.179 20.739 1.00 93.25 278 SER A O 1
ATOM 2297 N N . TRP A 1 279 ? -18.421 -3.925 22.539 1.00 94.50 279 TRP A N 1
ATOM 2298 C CA . TRP A 1 279 ? -19.721 -3.984 21.869 1.00 94.50 279 TRP A CA 1
ATOM 2299 C C . TRP A 1 279 ? -20.247 -2.582 21.578 1.00 94.50 279 TRP A C 1
ATOM 2301 O O . TRP A 1 279 ? -20.637 -2.306 20.449 1.00 94.50 279 TRP A O 1
ATOM 2311 N N . TYR A 1 280 ? -20.127 -1.666 22.545 1.00 94.25 280 TYR A N 1
ATOM 2312 C CA . TYR A 1 280 ? -20.397 -0.242 22.334 1.00 94.25 280 TYR A CA 1
ATOM 2313 C C . TYR A 1 280 ? -19.605 0.311 21.136 1.00 94.25 280 TYR A C 1
ATOM 2315 O O . TYR A 1 280 ? -20.184 0.893 20.219 1.00 94.25 280 TYR A O 1
ATOM 2323 N N . ARG A 1 281 ? -18.288 0.061 21.084 1.00 94.69 281 ARG A N 1
ATOM 2324 C CA . ARG A 1 281 ? -17.435 0.507 19.969 1.00 94.69 281 ARG A CA 1
ATOM 2325 C C . ARG A 1 281 ? -17.807 -0.125 18.633 1.00 94.69 281 ARG A C 1
ATOM 2327 O O . ARG A 1 281 ? -17.746 0.564 17.620 1.00 94.69 281 ARG A O 1
ATOM 2334 N N . LEU A 1 282 ? -18.173 -1.404 18.613 1.00 94.56 282 LEU A N 1
ATOM 2335 C CA . LEU A 1 282 ? -18.576 -2.085 17.386 1.00 94.56 282 LEU A CA 1
ATOM 2336 C C . LEU A 1 282 ? -19.846 -1.464 16.801 1.00 94.56 282 LEU A C 1
ATOM 2338 O O . LEU A 1 282 ? -19.859 -1.149 15.618 1.00 94.56 282 LEU A O 1
ATOM 2342 N N . ILE A 1 283 ? -20.853 -1.174 17.624 1.00 93.94 283 ILE A N 1
ATOM 2343 C CA . ILE A 1 283 ? -22.080 -0.515 17.152 1.00 93.94 283 ILE A CA 1
ATOM 2344 C C . ILE A 1 283 ? -21.801 0.905 16.639 1.00 93.94 283 ILE A C 1
ATOM 2346 O O . ILE A 1 283 ? -22.358 1.307 15.620 1.00 93.94 283 ILE A O 1
ATOM 2350 N N . GLN A 1 284 ? -20.881 1.652 17.264 1.00 92.00 284 GLN A N 1
ATOM 2351 C CA . GLN A 1 284 ? -20.440 2.944 16.716 1.00 92.00 284 GLN A CA 1
ATOM 2352 C C . GLN A 1 284 ? -19.809 2.802 15.325 1.00 92.00 284 GLN A C 1
ATOM 2354 O O . GLN A 1 284 ? -20.087 3.611 14.441 1.00 92.00 284 GLN A O 1
ATOM 2359 N N . VAL A 1 285 ? -18.972 1.777 15.124 1.00 91.75 285 VAL A N 1
ATOM 2360 C CA . VAL A 1 285 ? -18.367 1.490 13.815 1.00 91.75 285 VAL A CA 1
ATOM 2361 C C . VAL A 1 285 ? -19.442 1.121 12.797 1.00 91.75 285 VAL A C 1
ATOM 2363 O O . VAL A 1 285 ? -19.430 1.675 11.704 1.00 91.75 285 VAL A O 1
ATOM 2366 N N . GLU A 1 286 ? -20.385 0.245 13.150 1.00 91.06 286 GLU A N 1
ATOM 2367 C CA . GLU A 1 286 ? -21.486 -0.158 12.265 1.00 91.06 286 GLU A CA 1
ATOM 2368 C C . GLU A 1 286 ? -22.276 1.047 11.755 1.00 91.06 286 GLU A C 1
ATOM 2370 O O . GLU A 1 286 ? -22.466 1.200 10.551 1.00 91.06 286 GLU A O 1
ATOM 2375 N N . ARG A 1 287 ? -22.655 1.948 12.665 1.00 87.81 287 ARG A N 1
ATOM 2376 C CA . ARG A 1 287 ? -23.418 3.156 12.332 1.00 87.81 287 ARG A CA 1
ATOM 2377 C C . ARG A 1 287 ? -22.641 4.127 11.456 1.00 87.81 287 ARG A C 1
ATOM 2379 O O . ARG A 1 287 ? -23.189 4.650 10.494 1.00 87.81 287 ARG A O 1
ATOM 2386 N N . SER A 1 288 ? -21.345 4.298 11.720 1.00 85.00 288 SER A N 1
ATOM 2387 C CA . SER A 1 288 ? -20.498 5.151 10.877 1.00 85.00 288 SER A CA 1
ATOM 2388 C C . SER A 1 288 ? -20.409 4.676 9.421 1.00 85.00 288 SER A C 1
ATOM 2390 O O . SER A 1 288 ? -20.034 5.466 8.564 1.00 85.00 288 SER A O 1
ATOM 2392 N N . ARG A 1 289 ? -20.766 3.413 9.128 1.00 81.12 289 ARG A N 1
ATOM 2393 C CA . ARG A 1 289 ? -20.855 2.885 7.756 1.00 81.12 289 ARG A CA 1
ATOM 2394 C C . ARG A 1 289 ? -22.198 3.179 7.083 1.00 81.12 289 ARG A C 1
ATOM 2396 O O . ARG A 1 289 ? -22.264 3.146 5.862 1.00 81.12 289 ARG A O 1
ATOM 2403 N N . THR A 1 290 ? -23.271 3.368 7.853 1.00 68.19 290 THR A N 1
ATOM 2404 C CA . THR A 1 290 ? -24.631 3.592 7.327 1.00 68.19 290 THR A CA 1
ATOM 2405 C C . THR A 1 290 ? -24.976 5.066 7.140 1.00 68.19 290 THR A C 1
ATOM 2407 O O . THR A 1 290 ? -25.967 5.365 6.481 1.00 68.19 290 THR A O 1
ATOM 2410 N N . ASP A 1 291 ? -24.180 5.963 7.725 1.00 57.78 291 ASP A N 1
ATOM 2411 C CA . ASP A 1 291 ? -24.368 7.417 7.662 1.00 57.78 291 ASP A CA 1
ATOM 2412 C C . ASP A 1 291 ? -23.646 8.081 6.455 1.00 57.78 291 ASP A C 1
ATOM 2414 O O . ASP A 1 291 ? -23.627 9.311 6.358 1.00 57.78 291 ASP A O 1
ATOM 2418 N N . GLU A 1 292 ? -23.081 7.287 5.528 1.00 42.91 292 GLU A N 1
ATOM 2419 C CA . GLU A 1 292 ? -22.549 7.707 4.208 1.00 42.91 292 GLU A CA 1
ATOM 2420 C C . GLU A 1 292 ? -23.523 7.387 3.059 1.00 42.91 292 GLU A C 1
ATOM 2422 O O . GLU A 1 292 ? -23.671 8.250 2.159 1.00 42.91 292 GLU A O 1
#

Nearest PDB structures (foldseek):
  6kqn-assembly1_F  TM=1.448E-01  e=3.608E+00  Thermus thermophilus HB8
  6cuu-assembly1_F  TM=1.344E-01  e=3.956E+00  Thermus thermophilus HB27
  8bwy-assembly1_A  TM=1.246E-01  e=7.538E+00  Chlamydomonas reinhardtii